Protein AF-A0A848UFQ1-F1 (afdb_monomer_lite)

pLDDT: mean 71.5, std 18.57, range [40.41, 98.12]

Radius of gyration: 36.27 Å; chains: 1; bounding box: 99×44×85 Å

Foldseek 3Di:
DDPVVVVVVVVVVVVPPPPPPPPPVVVVVPPDPDPVVVVVVVVVCVVPVPDPPDPPDDDPPDDPDDDDDDPPPPPPPPDPPPDVVVVVVVVVVVVVVVVVVVVVVVVVVVVVVVVVVVVVVVVVVVVVVPPDPPPPPPPDPPDDDDDDDDDDDDDDDDDDDDDDDDDPPDPLLVDDLVVLLVLCVVLVPPPSVVDDSVRSSVVSVVSVVVD

Secondary structure (DSSP, 8-state):
--HHHHHHHHHHHHHTS-GGGGSSHHHHTT-SPPTTHHHHHHHHHHHH-----------------------------------HHHHHHHHHHHHHHHHHHHHHHHHHHHHHHHHHHHHHHHHHHHHHHHS-----------------------------------TTTHHHHHS-HHHHHHHHHHTT-TTTTT--HHHHHHHHHHHHTT-

Structure (mmCIF, N/CA/C/O backbone):
data_AF-A0A848UFQ1-F1
#
_entry.id   AF-A0A848UFQ1-F1
#
loop_
_atom_site.group_PDB
_atom_site.id
_atom_site.type_symbol
_atom_site.label_atom_id
_atom_site.label_alt_id
_atom_site.label_comp_id
_atom_site.label_asym_id
_atom_site.label_entity_id
_atom_site.label_seq_id
_atom_site.pdbx_PDB_ins_code
_atom_site.Cartn_x
_atom_site.Cartn_y
_atom_site.Cartn_z
_atom_site.occupancy
_atom_site.B_iso_or_equiv
_atom_site.auth_seq_id
_atom_site.auth_comp_id
_atom_site.auth_asym_id
_atom_site.auth_atom_id
_atom_site.pdbx_PDB_model_num
ATOM 1 N N . MET A 1 1 ? 42.611 -3.125 -9.409 1.00 54.88 1 MET A N 1
ATOM 2 C CA . MET A 1 1 ? 42.116 -1.924 -8.701 1.00 54.88 1 MET A CA 1
ATOM 3 C C . MET A 1 1 ? 42.104 -2.211 -7.217 1.00 54.88 1 MET A C 1
ATOM 5 O O . MET A 1 1 ? 41.434 -3.156 -6.814 1.00 54.88 1 MET A O 1
ATOM 9 N N . ASP A 1 2 ? 42.834 -1.423 -6.433 1.00 80.56 2 ASP A N 1
ATOM 10 C CA . ASP A 1 2 ? 42.914 -1.612 -4.987 1.00 80.56 2 ASP A CA 1
ATOM 11 C C . ASP A 1 2 ? 41.661 -1.097 -4.268 1.00 80.56 2 ASP A C 1
ATOM 13 O O . ASP A 1 2 ? 41.017 -0.125 -4.668 1.00 80.56 2 ASP A O 1
ATOM 17 N N . ILE A 1 3 ? 41.304 -1.770 -3.172 1.00 77.50 3 ILE A N 1
ATOM 18 C CA . ILE A 1 3 ? 40.125 -1.466 -2.340 1.00 77.50 3 ILE A CA 1
ATOM 19 C C . ILE A 1 3 ? 40.161 -0.010 -1.834 1.00 77.50 3 ILE A C 1
ATOM 21 O O . ILE A 1 3 ? 39.122 0.640 -1.688 1.00 77.50 3 ILE A O 1
ATOM 25 N N . THR A 1 4 ? 41.363 0.524 -1.630 1.00 84.31 4 THR A N 1
ATOM 26 C CA . THR A 1 4 ? 41.638 1.908 -1.231 1.00 84.31 4 THR A CA 1
ATOM 27 C C . THR A 1 4 ? 41.191 2.930 -2.278 1.00 84.31 4 THR A C 1
ATOM 29 O O . THR A 1 4 ? 40.601 3.950 -1.916 1.00 84.31 4 THR A O 1
ATOM 32 N N . ASP A 1 5 ? 41.355 2.642 -3.570 1.00 85.19 5 ASP A N 1
ATOM 33 C CA . ASP A 1 5 ? 40.904 3.534 -4.645 1.00 85.19 5 ASP A CA 1
ATOM 34 C C . ASP A 1 5 ? 39.381 3.566 -4.761 1.00 85.19 5 ASP A C 1
ATOM 36 O O . ASP A 1 5 ? 38.785 4.616 -5.025 1.00 85.19 5 ASP A O 1
ATOM 40 N N . ARG A 1 6 ? 38.720 2.434 -4.494 1.00 83.31 6 ARG A N 1
ATOM 41 C CA . ARG A 1 6 ? 37.253 2.365 -4.472 1.00 83.31 6 ARG A CA 1
ATOM 42 C C . ARG A 1 6 ? 36.673 3.192 -3.324 1.00 83.31 6 ARG A C 1
ATOM 44 O O . ARG A 1 6 ? 35.690 3.907 -3.525 1.00 83.31 6 ARG A O 1
ATOM 51 N N . ALA A 1 7 ? 37.300 3.142 -2.148 1.00 86.44 7 ALA A N 1
ATOM 52 C CA . ALA A 1 7 ? 36.910 3.958 -1.000 1.00 86.44 7 ALA A CA 1
ATOM 53 C C . ALA A 1 7 ? 37.090 5.461 -1.279 1.00 86.44 7 ALA A C 1
ATOM 55 O O . ALA A 1 7 ? 36.205 6.258 -0.961 1.00 86.44 7 ALA A O 1
ATOM 56 N N . ARG A 1 8 ? 38.185 5.844 -1.949 1.00 91.44 8 ARG A N 1
ATOM 57 C CA . ARG A 1 8 ? 38.459 7.239 -2.323 1.00 91.44 8 ARG A CA 1
ATOM 58 C C . ARG A 1 8 ? 37.420 7.792 -3.301 1.00 91.44 8 ARG A C 1
ATOM 60 O O . ARG A 1 8 ? 36.872 8.864 -3.057 1.00 91.44 8 ARG A O 1
ATOM 67 N N . ARG A 1 9 ? 37.067 7.027 -4.343 1.00 89.19 9 ARG A N 1
ATOM 68 C CA . ARG A 1 9 ? 36.024 7.420 -5.312 1.00 89.19 9 ARG A CA 1
ATOM 69 C C . ARG A 1 9 ? 34.639 7.526 -4.674 1.00 89.19 9 ARG A C 1
ATOM 71 O O . ARG A 1 9 ? 33.866 8.413 -5.032 1.00 89.19 9 ARG A O 1
ATOM 78 N N . LEU A 1 10 ? 34.316 6.651 -3.719 1.00 88.06 10 LEU A N 1
ATOM 79 C CA . LEU A 1 10 ? 33.052 6.725 -2.977 1.00 88.06 10 LEU A CA 1
ATOM 80 C C . LEU A 1 10 ? 32.973 7.979 -2.099 1.00 88.06 10 LEU A C 1
ATOM 82 O O . LEU A 1 10 ? 31.937 8.644 -2.092 1.00 88.06 10 LEU A O 1
ATOM 86 N N . ALA A 1 11 ? 34.062 8.338 -1.417 1.00 87.69 11 ALA A N 1
ATOM 87 C CA . ALA A 1 11 ? 34.125 9.561 -0.620 1.00 87.69 11 ALA A CA 1
ATOM 88 C C . ALA A 1 11 ? 33.977 10.824 -1.490 1.00 87.69 11 ALA A C 1
ATOM 90 O O . ALA A 1 11 ? 33.238 11.745 -1.141 1.00 87.69 11 ALA A O 1
ATOM 91 N N . GLU A 1 12 ? 34.611 10.844 -2.663 1.00 90.56 12 GLU A N 1
ATOM 92 C CA . GLU A 1 12 ? 34.548 11.973 -3.595 1.00 90.56 12 GLU A CA 1
ATOM 93 C C . GLU A 1 12 ? 33.156 12.124 -4.236 1.00 90.56 12 GLU A C 1
ATOM 95 O O . GLU A 1 12 ? 32.631 13.234 -4.369 1.00 90.56 12 GLU A O 1
ATOM 100 N N . ARG A 1 13 ? 32.488 11.001 -4.532 1.00 86.31 13 ARG A N 1
ATOM 101 C CA . ARG A 1 13 ? 31.095 10.984 -5.002 1.00 86.31 13 ARG A CA 1
ATOM 102 C C . ARG A 1 13 ? 30.115 11.450 -3.921 1.00 86.31 13 ARG A C 1
ATOM 104 O O . ARG A 1 13 ? 29.175 12.176 -4.239 1.00 86.31 13 ARG A O 1
ATOM 111 N N . ALA A 1 14 ? 30.347 11.095 -2.657 1.00 79.94 14 ALA A N 1
ATOM 112 C CA . ALA A 1 14 ? 29.531 11.564 -1.536 1.00 79.94 14 ALA A CA 1
ATOM 113 C C . ALA A 1 14 ? 29.664 13.083 -1.310 1.00 79.94 14 ALA A C 1
ATOM 115 O O . ALA A 1 14 ? 28.677 13.743 -0.989 1.00 79.94 14 ALA A O 1
ATOM 116 N N . ALA A 1 15 ? 30.849 13.658 -1.545 1.00 81.38 15 ALA A N 1
ATOM 117 C CA . ALA A 1 15 ? 31.082 15.099 -1.423 1.00 81.38 15 ALA A CA 1
ATOM 118 C C . ALA A 1 15 ? 30.395 15.932 -2.524 1.00 81.38 15 ALA A C 1
ATOM 120 O O . ALA A 1 15 ? 30.066 17.097 -2.296 1.00 81.38 15 ALA A O 1
ATOM 121 N N . ARG A 1 16 ? 30.143 15.341 -3.702 1.00 77.69 16 ARG A N 1
ATOM 122 C CA . ARG A 1 16 ? 29.443 15.992 -4.826 1.00 77.69 16 ARG A CA 1
ATOM 123 C C . ARG A 1 16 ? 27.917 15.944 -4.733 1.00 77.69 16 ARG A C 1
ATOM 125 O O . ARG A 1 16 ? 27.253 16.561 -5.565 1.00 77.69 16 ARG A O 1
ATOM 132 N N . LEU A 1 17 ? 27.339 15.258 -3.744 1.00 74.44 17 LEU A N 1
ATOM 133 C CA . LEU A 1 17 ? 25.887 15.256 -3.574 1.00 74.44 17 LEU A CA 1
ATOM 134 C C . LEU A 1 17 ? 25.407 16.660 -3.158 1.00 74.44 17 LEU A C 1
ATOM 136 O O . LEU A 1 17 ? 25.839 17.187 -2.126 1.00 74.44 17 LEU A O 1
ATOM 140 N N . PRO A 1 18 ? 24.509 17.298 -3.932 1.00 63.09 18 PRO A N 1
ATOM 141 C CA . PRO A 1 18 ? 24.005 18.619 -3.601 1.00 63.09 18 PRO A CA 1
ATOM 142 C C . PRO A 1 18 ? 23.261 18.557 -2.264 1.00 63.09 18 PRO A C 1
ATOM 144 O O . PRO A 1 18 ? 22.297 17.809 -2.110 1.00 63.09 18 PRO A O 1
ATOM 147 N N . LYS A 1 19 ? 23.658 19.405 -1.303 1.00 61.88 19 LYS A N 1
ATOM 148 C CA . LYS A 1 19 ? 23.050 19.568 0.041 1.00 61.88 19 LYS A CA 1
ATOM 149 C C . LYS A 1 19 ? 21.570 20.021 0.033 1.00 61.88 19 LYS A C 1
ATOM 151 O O . LYS A 1 19 ? 21.067 20.555 1.019 1.00 61.88 19 LYS A O 1
ATOM 156 N N . ARG A 1 20 ? 20.852 19.869 -1.082 1.00 54.72 20 ARG A N 1
ATOM 157 C CA . ARG A 1 20 ? 19.522 20.442 -1.324 1.00 54.72 20 ARG A CA 1
ATOM 158 C C . ARG A 1 20 ? 18.346 19.547 -0.915 1.00 54.72 20 ARG A C 1
ATOM 160 O O . ARG A 1 20 ? 17.219 20.026 -0.942 1.00 54.72 20 ARG A O 1
ATOM 167 N N . ALA A 1 21 ? 18.574 18.323 -0.435 1.00 56.66 21 ALA A N 1
ATOM 168 C CA . ALA A 1 21 ? 17.490 17.436 0.016 1.00 56.66 21 ALA A CA 1
ATOM 169 C C . ALA A 1 21 ? 16.931 17.751 1.427 1.00 56.66 21 ALA A C 1
ATOM 171 O O . ALA A 1 21 ? 15.953 17.146 1.847 1.00 56.66 21 ALA A O 1
ATOM 172 N N . GLY A 1 22 ? 17.505 18.710 2.167 1.00 51.75 22 GLY A N 1
ATOM 173 C CA . GLY A 1 22 ? 17.112 18.989 3.559 1.00 51.75 22 GLY A CA 1
ATOM 174 C C . GLY A 1 22 ? 16.048 20.076 3.779 1.00 51.75 22 GLY A C 1
ATOM 175 O O . GLY A 1 22 ? 15.677 20.318 4.925 1.00 51.75 22 GLY A O 1
ATOM 176 N N . ARG A 1 23 ? 15.573 20.783 2.738 1.00 51.69 23 ARG A N 1
ATOM 177 C CA . ARG A 1 23 ? 14.728 21.989 2.927 1.00 51.69 23 ARG A CA 1
ATOM 178 C C . ARG A 1 23 ? 13.225 21.816 2.703 1.00 51.69 23 ARG A C 1
ATOM 180 O O . ARG A 1 23 ? 12.481 22.679 3.151 1.00 51.69 23 ARG A O 1
ATOM 187 N N . LYS A 1 24 ? 12.758 20.731 2.074 1.00 53.81 24 LYS A N 1
ATOM 188 C CA . LYS A 1 24 ? 11.326 20.572 1.735 1.00 53.81 24 LYS A CA 1
ATOM 189 C C . LYS A 1 24 ? 10.470 19.859 2.791 1.00 53.81 24 LYS A C 1
ATOM 191 O O . LYS A 1 24 ? 9.253 19.944 2.717 1.00 53.81 24 LYS A O 1
ATOM 196 N N . ILE A 1 25 ? 11.061 19.248 3.822 1.00 53.69 25 ILE A N 1
ATOM 197 C CA . ILE A 1 25 ? 10.275 18.534 4.852 1.00 53.69 25 ILE A CA 1
ATOM 198 C C . ILE A 1 25 ? 9.628 19.499 5.871 1.00 53.69 25 ILE A C 1
ATOM 200 O O . ILE A 1 25 ? 8.663 19.137 6.531 1.00 53.69 25 ILE A O 1
ATOM 204 N N . LYS A 1 26 ? 10.076 20.762 5.968 1.00 52.34 26 LYS A N 1
ATOM 205 C CA . LYS A 1 26 ? 9.491 21.732 6.919 1.00 52.34 26 LYS A CA 1
ATOM 206 C C . LYS A 1 26 ? 8.165 22.361 6.472 1.00 52.34 26 LYS A C 1
ATOM 208 O O . LYS A 1 26 ? 7.488 22.930 7.317 1.00 52.34 26 LYS A O 1
ATOM 213 N N . GLN A 1 27 ? 7.798 22.282 5.190 1.00 52.44 27 GLN A N 1
ATOM 214 C CA . GLN A 1 27 ? 6.557 22.903 4.697 1.00 52.44 27 GLN A CA 1
ATOM 215 C C . GLN A 1 27 ? 5.339 21.972 4.749 1.00 52.44 27 GLN A C 1
ATOM 217 O O . GLN A 1 27 ? 4.221 22.464 4.815 1.00 52.44 27 GLN A O 1
ATOM 222 N N . ILE A 1 28 ? 5.528 20.649 4.806 1.00 51.66 28 ILE A N 1
ATOM 223 C CA . ILE A 1 28 ? 4.401 19.700 4.902 1.00 51.66 28 ILE A CA 1
ATOM 224 C C . ILE A 1 28 ? 3.830 19.652 6.335 1.00 51.66 28 ILE A C 1
ATOM 226 O O . ILE A 1 28 ? 2.677 19.296 6.543 1.00 51.66 28 ILE A O 1
ATOM 230 N N . THR A 1 29 ? 4.600 20.062 7.347 1.00 49.75 29 THR A N 1
ATOM 231 C CA . THR A 1 29 ? 4.169 20.017 8.756 1.00 49.75 29 THR A CA 1
ATOM 232 C C . THR A 1 29 ? 3.349 21.223 9.225 1.00 49.75 29 THR A C 1
ATOM 234 O O . THR A 1 29 ? 2.904 21.220 10.369 1.00 49.75 29 THR A O 1
ATOM 237 N N . THR A 1 30 ? 3.148 22.251 8.396 1.00 56.09 30 THR A N 1
ATOM 238 C CA . THR A 1 30 ? 2.406 23.469 8.785 1.00 56.09 30 THR A CA 1
ATOM 239 C C . THR A 1 30 ? 0.906 23.434 8.493 1.00 56.09 30 THR A C 1
ATOM 241 O O . THR A 1 30 ? 0.195 24.255 9.059 1.00 56.09 30 THR A O 1
ATOM 244 N N . ASP A 1 31 ? 0.414 22.461 7.719 1.00 51.84 31 ASP A N 1
ATOM 245 C CA . ASP A 1 31 ? -1.018 22.334 7.389 1.00 51.84 31 ASP A CA 1
ATOM 246 C C . ASP A 1 31 ? -1.749 21.231 8.178 1.00 51.84 31 ASP A C 1
ATOM 248 O O . ASP A 1 31 ? -2.877 20.866 7.846 1.00 51.84 31 ASP A O 1
ATOM 252 N N . LEU A 1 32 ? -1.154 20.690 9.251 1.00 55.50 32 LEU A N 1
ATOM 253 C CA . LEU A 1 32 ? -1.918 19.830 10.158 1.00 55.50 32 LEU A CA 1
ATOM 254 C C . LEU A 1 32 ? -2.826 20.697 11.050 1.00 55.50 32 LEU A C 1
ATOM 256 O O . LEU A 1 32 ? -2.308 21.481 11.852 1.00 55.50 32 LEU A O 1
ATOM 260 N N . PRO A 1 33 ? -4.165 20.549 10.969 1.00 57.34 33 PRO A N 1
ATOM 261 C CA . PRO A 1 33 ? -5.084 21.290 11.822 1.00 57.34 33 PRO A CA 1
ATOM 262 C C . PRO A 1 33 ? -4.822 20.952 13.291 1.00 57.34 33 PRO A C 1
ATOM 264 O O . PRO A 1 33 ? -4.538 19.805 13.652 1.00 57.34 33 PRO A O 1
ATOM 267 N N . ALA A 1 34 ? -4.903 21.966 14.153 1.00 59.91 34 ALA A N 1
ATOM 268 C CA . ALA A 1 34 ? -4.630 21.826 15.575 1.00 59.91 34 ALA A CA 1
ATOM 269 C C . ALA A 1 34 ? -5.470 20.685 16.199 1.00 59.91 34 ALA A C 1
ATOM 271 O O . ALA A 1 34 ? -6.655 20.537 15.890 1.00 59.91 34 ALA A O 1
ATOM 272 N N . PRO A 1 35 ? -4.917 19.907 17.151 1.00 58.94 35 PRO A N 1
ATOM 273 C CA . PRO A 1 35 ? -5.539 18.689 17.694 1.00 58.94 35 PRO A CA 1
ATOM 274 C C . PRO A 1 35 ? -6.857 18.907 18.461 1.00 58.94 35 PRO A C 1
ATOM 276 O O . PRO A 1 35 ? -7.446 17.946 18.962 1.00 58.94 35 PRO A O 1
ATOM 279 N N . ARG A 1 36 ? -7.333 20.154 18.579 1.00 54.75 36 ARG A N 1
ATOM 280 C CA . ARG A 1 36 ? -8.635 20.478 19.173 1.00 54.75 36 ARG A CA 1
ATOM 281 C C . ARG A 1 36 ? -9.799 20.324 18.185 1.00 54.75 36 ARG A C 1
ATOM 283 O O . ARG A 1 36 ? -10.846 19.862 18.618 1.00 54.75 36 ARG A O 1
ATOM 290 N N . GLU A 1 37 ? -9.606 20.555 16.884 1.00 52.44 37 GLU A N 1
ATOM 291 C CA . GLU A 1 37 ? -10.683 20.405 15.880 1.00 52.44 37 GLU A CA 1
ATOM 292 C C . GLU A 1 37 ? -10.908 18.951 15.435 1.00 52.44 37 GLU A C 1
ATOM 294 O O . GLU A 1 37 ? -12.019 18.557 15.076 1.00 52.44 37 GLU A O 1
ATOM 299 N N . ALA A 1 38 ? -9.879 18.101 15.516 1.00 54.31 38 ALA A N 1
ATOM 300 C CA . ALA A 1 38 ? -9.999 16.690 15.140 1.00 54.31 38 ALA A CA 1
ATOM 301 C C . ALA A 1 38 ? -10.970 15.903 16.046 1.00 54.31 38 ALA A C 1
ATOM 303 O O . ALA A 1 38 ? -11.552 14.910 15.610 1.00 54.31 38 ALA A O 1
ATOM 304 N N . LYS A 1 39 ? -11.185 16.345 17.295 1.00 57.47 39 LYS A N 1
ATOM 305 C CA . LYS A 1 39 ? -12.099 15.676 18.235 1.00 57.47 39 LYS A CA 1
ATOM 306 C C . LYS A 1 39 ? -13.576 15.956 17.940 1.00 57.47 39 LYS A C 1
ATOM 308 O O . LYS A 1 39 ? -14.385 15.054 18.132 1.00 57.47 39 LYS A O 1
ATOM 313 N N . GLU A 1 40 ? -13.920 17.135 17.423 1.00 55.78 40 GLU A N 1
ATOM 314 C CA . GLU A 1 40 ? -15.311 17.472 17.070 1.00 55.78 40 GLU A CA 1
ATOM 315 C C . GLU A 1 40 ? -15.778 16.799 15.774 1.00 55.78 40 GLU A C 1
ATOM 317 O O . GLU A 1 40 ? -16.930 16.381 15.664 1.00 55.78 40 GLU A O 1
ATOM 322 N N . ARG A 1 41 ? -14.880 16.593 14.802 1.00 55.50 41 ARG A N 1
ATOM 323 C CA . ARG A 1 41 ? -15.244 15.889 13.559 1.00 55.50 41 ARG A CA 1
ATOM 324 C C . ARG A 1 41 ? -15.530 14.400 13.769 1.00 55.50 41 ARG A C 1
ATOM 326 O O . ARG A 1 41 ? -16.360 13.832 13.062 1.00 55.50 41 ARG A O 1
ATOM 333 N N . VAL A 1 42 ? -14.881 13.763 14.745 1.00 58.22 42 VAL A N 1
ATOM 334 C CA . VAL A 1 42 ? -15.108 12.339 15.047 1.00 58.22 42 VAL A CA 1
ATOM 335 C C . VAL A 1 42 ? -16.429 12.127 15.795 1.00 58.22 42 VAL A C 1
ATOM 337 O O . VAL A 1 42 ? -17.119 11.144 15.529 1.00 58.22 42 VAL A O 1
ATOM 340 N N . THR A 1 43 ? -16.844 13.052 16.666 1.00 57.75 43 THR A N 1
ATOM 341 C CA . THR A 1 43 ? -18.138 12.948 17.361 1.00 57.75 43 THR A CA 1
ATOM 342 C C . THR A 1 43 ? -19.325 13.239 16.439 1.00 57.75 43 THR A C 1
ATOM 344 O O . THR A 1 43 ? -20.336 12.548 16.541 1.00 57.75 43 THR A O 1
ATOM 347 N N . ALA A 1 44 ? -19.194 14.156 15.473 1.00 56.09 44 ALA A N 1
ATOM 348 C CA . ALA A 1 44 ? -20.252 14.437 14.493 1.00 56.09 44 ALA A CA 1
ATOM 349 C C . ALA A 1 44 ? -20.547 13.256 13.542 1.00 56.09 44 ALA A C 1
ATOM 351 O O . ALA A 1 44 ? -21.684 13.073 13.101 1.00 56.09 44 ALA A O 1
ATOM 352 N N . ARG A 1 45 ? -19.549 12.406 13.250 1.00 53.19 45 ARG A N 1
ATOM 353 C CA . ARG A 1 45 ? -19.733 11.214 12.398 1.00 53.19 45 ARG A CA 1
ATOM 354 C C . ARG A 1 45 ? -20.381 10.038 13.137 1.00 53.19 45 ARG A C 1
ATOM 356 O O . ARG A 1 45 ? -20.987 9.182 12.503 1.00 53.19 45 ARG A O 1
ATOM 363 N N . LEU A 1 46 ? -20.300 10.016 14.470 1.00 56.19 46 LEU A N 1
ATOM 364 C CA . LEU A 1 46 ? -20.956 9.004 15.308 1.00 56.19 46 LEU A CA 1
ATOM 365 C C . LEU A 1 46 ? -22.458 9.262 15.504 1.00 56.19 46 LEU A C 1
ATOM 367 O O . LEU A 1 46 ? -23.184 8.326 15.826 1.00 56.19 46 LEU A O 1
ATOM 371 N N . THR A 1 47 ? -22.941 10.490 15.292 1.00 57.59 47 THR A N 1
ATOM 372 C CA . THR A 1 47 ? -24.364 10.836 15.473 1.00 57.59 47 THR A CA 1
ATOM 373 C C . THR A 1 47 ? -25.167 10.894 14.172 1.00 57.59 47 THR A C 1
ATOM 375 O O . THR A 1 47 ? -26.390 10.842 14.231 1.00 57.59 47 THR A O 1
ATOM 378 N N . SER A 1 48 ? -24.515 10.956 13.004 1.00 55.53 48 SER A N 1
ATOM 379 C CA . SER A 1 48 ? -25.179 11.116 11.695 1.00 55.53 48 SER A CA 1
ATOM 380 C C . SER A 1 48 ? -25.146 9.874 10.787 1.00 55.53 48 SER A C 1
ATOM 382 O O . SER A 1 48 ? -25.796 9.862 9.749 1.00 55.53 48 SER A O 1
ATOM 384 N N . GLY A 1 49 ? -24.441 8.803 11.170 1.00 48.47 49 GLY A N 1
ATOM 385 C CA . GLY A 1 49 ? -24.231 7.608 10.335 1.00 48.47 49 GLY A CA 1
ATOM 386 C C . GLY A 1 49 ? -25.199 6.438 10.552 1.00 48.47 49 GLY A C 1
ATOM 387 O O . GLY A 1 49 ? -24.797 5.297 10.348 1.00 48.47 49 GLY A O 1
ATOM 388 N N . ARG A 1 50 ? -26.437 6.676 11.007 1.00 50.34 50 ARG A N 1
ATOM 389 C CA . ARG A 1 50 ? -27.448 5.620 11.215 1.00 50.34 50 ARG A CA 1
ATOM 390 C C . ARG A 1 50 ? -28.713 5.941 10.425 1.00 50.34 50 ARG A C 1
ATOM 392 O O . ARG A 1 50 ? -29.698 6.400 10.992 1.00 50.34 50 ARG A O 1
ATOM 399 N N . GLY A 1 51 ? -28.656 5.764 9.112 1.00 53.59 51 GLY A N 1
ATOM 400 C CA . GLY A 1 51 ? -29.803 6.035 8.250 1.00 53.59 51 GLY A CA 1
ATOM 401 C C . GLY A 1 51 ? -29.496 5.830 6.777 1.00 53.59 51 GLY A C 1
ATOM 402 O O . GLY A 1 51 ? -29.428 6.809 6.049 1.00 53.59 51 GLY A O 1
ATOM 403 N N . ALA A 1 52 ? -29.258 4.582 6.375 1.00 51.62 52 ALA A N 1
ATOM 404 C CA . ALA A 1 52 ? -29.491 4.070 5.020 1.00 51.62 52 ALA A CA 1
ATOM 405 C C . ALA A 1 52 ? -29.147 2.570 5.006 1.00 51.62 52 ALA A C 1
ATOM 407 O O . ALA A 1 52 ? -28.277 2.132 4.259 1.00 51.62 52 ALA A O 1
ATOM 408 N N . ASP A 1 53 ? -29.776 1.791 5.890 1.00 50.06 53 ASP A N 1
ATOM 409 C CA . ASP A 1 53 ? -29.867 0.354 5.650 1.00 50.06 53 ASP A CA 1
ATOM 410 C C . ASP A 1 53 ? -30.952 0.189 4.590 1.00 50.06 53 ASP A C 1
ATOM 412 O O . ASP A 1 53 ? -32.107 0.560 4.810 1.00 50.06 53 ASP A O 1
ATOM 416 N N . GLY A 1 54 ? -30.505 -0.235 3.408 1.00 50.59 54 GLY A N 1
ATOM 417 C CA . GLY A 1 54 ? -31.336 -0.524 2.256 1.00 50.59 54 GLY A CA 1
ATOM 418 C C . GLY A 1 54 ? -32.446 -1.486 2.639 1.00 50.59 54 GLY A C 1
ATOM 419 O O . GLY A 1 54 ? -32.208 -2.592 3.121 1.00 50.59 54 GLY A O 1
ATOM 420 N N . ASP A 1 55 ? -33.656 -0.995 2.426 1.00 50.03 55 ASP A N 1
ATOM 421 C CA . ASP A 1 55 ? -34.903 -1.731 2.372 1.00 50.03 55 ASP A CA 1
ATOM 422 C C . ASP A 1 55 ? -34.894 -2.571 1.084 1.00 50.03 55 ASP A C 1
ATOM 424 O O . ASP A 1 55 ? -35.497 -2.203 0.083 1.00 50.03 55 ASP A O 1
ATOM 428 N N . ASP A 1 56 ? -34.133 -3.666 1.073 1.00 51.28 56 ASP A N 1
ATOM 429 C CA . ASP A 1 56 ? -34.315 -4.730 0.086 1.00 51.28 56 ASP A CA 1
ATOM 430 C C . ASP A 1 56 ? -35.226 -5.771 0.726 1.00 51.28 56 ASP A C 1
ATOM 432 O O . ASP A 1 56 ? -34.815 -6.651 1.488 1.00 51.28 56 ASP A O 1
ATOM 436 N N . GLY A 1 57 ? -36.519 -5.571 0.479 1.00 55.62 57 GLY A N 1
ATOM 437 C CA . GLY A 1 57 ? -37.574 -6.471 0.890 1.00 55.62 57 GLY A CA 1
ATOM 438 C C . GLY A 1 57 ? -37.405 -7.842 0.250 1.00 55.62 57 GLY A C 1
ATOM 439 O O . GLY A 1 57 ? -37.697 -8.022 -0.928 1.00 55.62 57 GLY A O 1
ATOM 440 N N . ASP A 1 58 ? -37.041 -8.824 1.066 1.00 46.31 58 ASP A N 1
ATOM 441 C CA . ASP A 1 58 ? -37.353 -10.218 0.794 1.00 46.31 58 ASP A CA 1
ATOM 442 C C . ASP A 1 58 ? -38.580 -10.612 1.614 1.00 46.31 58 ASP A C 1
ATOM 444 O O . ASP A 1 58 ? -38.567 -10.728 2.844 1.00 46.31 58 ASP A O 1
ATOM 448 N N . ALA A 1 59 ? -39.676 -10.780 0.882 1.00 54.03 59 ALA A N 1
ATOM 449 C CA . ALA A 1 59 ? -40.912 -11.364 1.346 1.00 54.03 59 ALA A CA 1
ATOM 450 C C . ALA A 1 59 ? -40.637 -12.755 1.931 1.00 54.03 59 ALA A C 1
ATOM 452 O O . ALA A 1 59 ? -40.471 -13.726 1.196 1.00 54.03 59 ALA A O 1
ATOM 453 N N . ASN A 1 60 ? -40.644 -12.871 3.260 1.00 53.88 60 ASN A N 1
ATOM 454 C CA . ASN A 1 60 ? -40.880 -14.157 3.902 1.00 53.88 60 ASN A CA 1
ATOM 455 C C . ASN A 1 60 ? -42.323 -14.206 4.395 1.00 53.88 60 ASN A C 1
ATOM 457 O O . ASN A 1 60 ? -42.645 -13.949 5.557 1.00 53.88 60 ASN A O 1
ATOM 461 N N . ASP A 1 61 ? -43.185 -14.505 3.431 1.00 52.66 61 ASP A N 1
ATOM 462 C CA . ASP A 1 61 ? -44.563 -14.923 3.610 1.00 52.66 61 ASP A CA 1
ATOM 463 C C . ASP A 1 61 ? -44.547 -16.320 4.253 1.00 52.66 61 ASP A C 1
ATOM 465 O O . ASP A 1 61 ? -44.514 -17.362 3.600 1.00 52.66 61 ASP A O 1
ATOM 469 N N . SER A 1 62 ? -44.431 -16.356 5.576 1.00 58.75 62 SER A N 1
ATOM 470 C CA . SER A 1 62 ? -44.636 -17.564 6.370 1.00 58.75 62 SER A CA 1
ATOM 471 C C . SER A 1 62 ? -45.221 -17.162 7.707 1.00 58.75 62 SER A C 1
ATOM 473 O O . SER A 1 62 ? -44.545 -16.945 8.709 1.00 58.75 62 SER A O 1
ATOM 475 N N . ASN A 1 63 ? -46.538 -17.037 7.652 1.00 54.03 63 ASN A N 1
ATOM 476 C CA . ASN A 1 63 ? -47.443 -16.822 8.754 1.00 54.03 63 ASN A CA 1
ATOM 477 C C . ASN A 1 63 ? -47.884 -18.195 9.303 1.00 54.03 63 ASN A C 1
ATOM 479 O O . ASN A 1 63 ? -48.792 -18.802 8.729 1.00 54.03 63 ASN A O 1
ATOM 483 N N . PRO A 1 64 ? -47.305 -18.733 10.395 1.00 58.19 64 PRO A N 1
ATOM 484 C CA . PRO A 1 64 ? -47.981 -19.768 11.151 1.00 58.19 64 PRO A CA 1
ATOM 485 C C . PRO A 1 64 ? -48.990 -19.096 12.083 1.00 58.19 64 PRO A C 1
ATOM 487 O O . PRO A 1 64 ? -48.668 -18.632 13.173 1.00 58.19 64 PRO A O 1
ATOM 490 N N . SER A 1 65 ? -50.225 -19.040 11.586 1.00 50.06 65 SER A N 1
ATOM 491 C CA . SER A 1 65 ? -51.452 -19.334 12.325 1.00 50.06 65 SER A CA 1
ATOM 492 C C . SER A 1 65 ? -51.384 -19.131 13.842 1.00 50.06 65 SER A C 1
ATOM 494 O O . SER A 1 65 ? -51.017 -20.020 14.607 1.00 50.06 65 SER A O 1
ATOM 496 N N . SER A 1 66 ? -51.885 -17.971 14.248 1.00 55.22 66 SER A N 1
ATOM 497 C CA . SER A 1 66 ? -52.726 -17.762 15.424 1.00 55.22 66 SER A CA 1
ATOM 498 C C . SER A 1 66 ? -53.417 -19.028 15.950 1.00 55.22 66 SER A C 1
ATOM 500 O O . SER A 1 66 ? -54.434 -19.452 15.404 1.00 55.22 66 SER A O 1
ATOM 502 N N . ALA A 1 67 ? -52.920 -19.572 17.052 1.00 53.16 67 ALA A N 1
ATOM 503 C CA . ALA A 1 67 ? -53.720 -20.331 18.001 1.00 53.16 67 ALA A CA 1
ATOM 504 C C . ALA A 1 67 ? -52.966 -20.388 19.327 1.00 53.16 67 ALA A C 1
ATOM 506 O O . ALA A 1 67 ? -51.842 -20.871 19.349 1.00 53.16 67 ALA A O 1
ATOM 507 N N . ASP A 1 68 ? -53.635 -19.924 20.385 1.00 48.66 68 ASP A N 1
ATOM 508 C CA . ASP A 1 68 ? -53.326 -20.230 21.783 1.00 48.66 68 ASP A CA 1
ATOM 509 C C . ASP A 1 68 ? -51.952 -19.764 22.312 1.00 48.66 68 ASP A C 1
ATOM 511 O O . ASP A 1 68 ? -50.920 -19.804 21.672 1.00 48.66 68 ASP A O 1
ATOM 515 N N . GLU A 1 69 ? -51.801 -19.230 23.511 1.00 50.19 69 GLU A N 1
ATOM 516 C CA . GLU A 1 69 ? -52.627 -19.328 24.690 1.00 50.19 69 GLU A CA 1
ATOM 517 C C . GLU A 1 69 ? -52.209 -18.167 25.594 1.00 50.19 69 GLU A C 1
ATOM 519 O O . GLU A 1 69 ? -51.032 -17.848 25.742 1.00 50.19 69 GLU A O 1
ATOM 524 N N . ARG A 1 70 ? -53.209 -17.521 26.189 1.00 52.03 70 ARG A N 1
ATOM 525 C CA . ARG A 1 70 ? -53.163 -16.987 27.554 1.00 52.03 70 ARG A CA 1
ATOM 526 C C . ARG A 1 70 ? -51.861 -16.282 27.929 1.00 52.03 70 ARG A C 1
ATOM 528 O O . ARG A 1 70 ? -50.921 -16.848 28.470 1.00 52.03 70 ARG A O 1
ATOM 535 N N . ARG A 1 71 ? -51.937 -14.966 27.750 1.00 52.84 71 ARG A N 1
ATOM 536 C CA . ARG A 1 71 ? -51.233 -13.936 28.512 1.00 52.84 71 ARG A CA 1
ATOM 537 C C . ARG A 1 71 ? -51.183 -14.284 30.007 1.00 52.84 71 ARG A C 1
ATOM 539 O O . ARG A 1 71 ? -51.950 -13.735 30.798 1.00 52.84 71 ARG A O 1
ATOM 546 N N . ASP A 1 72 ? -50.224 -15.110 30.398 1.00 54.06 72 ASP A N 1
ATOM 547 C CA . ASP A 1 72 ? -49.596 -15.031 31.702 1.00 54.06 72 ASP A CA 1
ATOM 548 C C . ASP A 1 72 ? -48.893 -13.679 31.729 1.00 54.06 72 ASP A C 1
ATOM 550 O O . ASP A 1 72 ? -47.736 -13.510 31.341 1.00 54.06 72 ASP A O 1
ATOM 554 N N . ARG A 1 73 ? -49.642 -12.667 32.169 1.00 56.94 73 ARG A N 1
ATOM 555 C CA . ARG A 1 73 ? -49.089 -11.424 32.693 1.00 56.94 73 ARG A CA 1
ATOM 556 C C . ARG A 1 73 ? -48.330 -11.783 33.970 1.00 56.94 73 ARG A C 1
ATOM 558 O O . ARG A 1 73 ? -48.762 -11.438 35.067 1.00 56.94 73 ARG A O 1
ATOM 565 N N . ARG A 1 74 ? -47.214 -12.509 33.840 1.00 58.31 74 ARG A N 1
ATOM 566 C CA . ARG A 1 74 ? -46.197 -12.575 34.882 1.00 58.31 74 ARG A CA 1
ATOM 567 C C . ARG A 1 74 ? -45.852 -11.127 35.170 1.00 58.31 74 ARG A C 1
ATOM 569 O O . ARG A 1 74 ? -45.372 -10.413 34.290 1.00 58.31 74 ARG A O 1
ATOM 576 N N . ALA A 1 75 ? -46.211 -10.690 36.374 1.00 63.19 75 ALA A N 1
ATOM 577 C CA . ALA A 1 75 ? -45.830 -9.391 36.890 1.00 63.19 75 ALA A CA 1
ATOM 578 C C . ALA A 1 75 ? -44.342 -9.172 36.579 1.00 63.19 75 ALA A C 1
ATOM 580 O O . ALA A 1 75 ? -43.580 -10.143 36.676 1.00 63.19 75 ALA A O 1
ATOM 581 N N . PRO A 1 76 ? -43.927 -7.958 36.172 1.00 64.62 76 PRO A N 1
ATOM 582 C CA . PRO A 1 76 ? -42.520 -7.673 35.955 1.00 64.62 76 PRO A CA 1
ATOM 583 C C . PRO A 1 76 ? -41.792 -8.081 37.229 1.00 64.62 76 PRO A C 1
ATOM 585 O O . PRO A 1 76 ? -42.005 -7.495 38.291 1.00 64.62 76 PRO A O 1
ATOM 588 N N . VAL A 1 77 ? -41.010 -9.157 37.140 1.00 66.25 77 VAL A N 1
ATOM 589 C CA . VAL A 1 77 ? -40.113 -9.557 38.211 1.00 66.25 77 VAL A CA 1
ATOM 590 C C . VAL A 1 77 ? -39.210 -8.356 38.410 1.00 66.25 77 VAL A C 1
ATOM 592 O O . VAL A 1 77 ? -38.442 -7.997 37.522 1.00 66.25 77 VAL A O 1
ATOM 595 N N . SER A 1 78 ? -39.427 -7.653 39.519 1.00 66.19 78 SER A N 1
ATOM 596 C CA . SER A 1 78 ? -38.625 -6.514 39.930 1.00 66.19 78 SER A CA 1
ATOM 597 C C . SER A 1 78 ? -37.200 -7.026 40.034 1.00 66.19 78 SER A C 1
ATOM 599 O O . SER A 1 78 ? -36.863 -7.719 40.996 1.00 66.19 78 SER A O 1
ATOM 601 N N . SER A 1 79 ? -36.406 -6.795 38.985 1.00 69.81 79 SER A N 1
ATOM 602 C CA . SER A 1 79 ? -35.005 -7.180 38.971 1.00 69.81 79 SER A CA 1
ATOM 603 C C . SER A 1 79 ? -34.387 -6.583 40.230 1.00 69.81 79 SER A C 1
ATOM 605 O O . SER A 1 79 ? -34.525 -5.372 40.440 1.00 69.81 79 SER A O 1
ATOM 607 N N . PRO A 1 80 ? -33.783 -7.405 41.106 1.00 74.88 80 PRO A N 1
ATOM 608 C CA . PRO A 1 80 ? -33.197 -6.897 42.331 1.00 74.88 80 PRO A CA 1
ATOM 609 C C . PRO A 1 80 ? -32.223 -5.771 41.965 1.00 74.88 80 PRO A C 1
ATOM 611 O O . PRO A 1 80 ? -31.523 -5.889 40.953 1.00 74.88 80 PRO A O 1
ATOM 614 N N . PRO A 1 81 ? -32.201 -4.661 42.723 1.00 72.75 81 PRO A N 1
ATOM 615 C CA . PRO A 1 81 ? -31.294 -3.561 42.446 1.00 72.75 81 PRO A CA 1
ATOM 616 C C . PRO A 1 81 ? -29.872 -4.116 42.478 1.00 72.75 81 PRO A C 1
ATOM 618 O O . PRO A 1 81 ? -29.367 -4.498 43.531 1.00 72.75 81 PRO A O 1
ATOM 621 N N . HIS A 1 82 ? -29.254 -4.231 41.303 1.00 73.56 82 HIS A N 1
ATOM 622 C CA . HIS A 1 82 ? -27.873 -4.668 41.211 1.00 73.56 82 HIS A CA 1
ATOM 623 C C . HIS A 1 82 ? -27.016 -3.663 41.972 1.00 73.56 82 HIS A C 1
ATOM 625 O O . HIS A 1 82 ? -27.038 -2.468 41.670 1.00 73.56 82 HIS A O 1
ATOM 631 N N . ASP A 1 83 ? -26.273 -4.167 42.955 1.00 89.50 83 ASP A N 1
ATOM 632 C CA . ASP A 1 83 ? -25.281 -3.395 43.685 1.00 89.50 83 ASP A CA 1
ATOM 633 C C . ASP A 1 83 ? -24.347 -2.711 42.662 1.00 89.50 83 ASP A C 1
ATOM 635 O O . ASP A 1 83 ? -23.768 -3.398 41.804 1.00 89.50 83 ASP A O 1
ATOM 639 N N . PRO A 1 84 ? -24.208 -1.371 42.687 1.00 89.50 84 PRO A N 1
ATOM 640 C CA . PRO A 1 84 ? -23.362 -0.650 41.740 1.00 89.50 84 PRO A CA 1
ATOM 641 C C . PRO A 1 84 ? -21.917 -1.169 41.729 1.00 89.50 84 PRO A C 1
ATOM 643 O O . PRO A 1 84 ? -21.266 -1.122 40.683 1.00 89.50 84 PRO A O 1
ATOM 646 N N . VAL A 1 85 ? -21.431 -1.728 42.844 1.00 89.06 85 VAL A N 1
ATOM 647 C CA . VAL A 1 85 ? -20.102 -2.344 42.942 1.00 89.06 85 VAL A CA 1
ATOM 648 C C . VAL A 1 85 ? -20.020 -3.615 42.094 1.00 89.06 85 VAL A C 1
ATOM 650 O O . VAL A 1 85 ? -19.046 -3.801 41.363 1.00 89.06 85 VAL A O 1
ATOM 653 N N . GLN A 1 86 ? -21.057 -4.458 42.109 1.00 85.88 86 GLN A N 1
ATOM 654 C CA . GLN A 1 86 ? -21.110 -5.662 41.272 1.00 85.88 86 GLN A CA 1
ATOM 655 C C . GLN A 1 86 ? -21.173 -5.311 39.782 1.00 85.88 86 GLN A C 1
ATOM 657 O O . GLN A 1 86 ? -20.496 -5.944 38.971 1.00 85.88 86 GLN A O 1
ATOM 662 N N . ARG A 1 87 ? -21.917 -4.258 39.417 1.00 88.06 87 ARG A N 1
ATOM 663 C CA . ARG A 1 87 ? -21.988 -3.778 38.027 1.00 88.06 87 ARG A CA 1
ATOM 664 C C . ARG A 1 87 ? -20.657 -3.193 37.548 1.00 88.06 87 ARG A C 1
ATOM 666 O O . ARG A 1 87 ? -20.252 -3.430 36.413 1.00 88.06 87 ARG A O 1
ATOM 673 N N . ALA A 1 88 ? -19.957 -2.445 38.399 1.00 88.50 88 ALA A N 1
ATOM 674 C CA . ALA A 1 88 ? -18.626 -1.939 38.073 1.00 88.50 88 ALA A CA 1
ATOM 675 C C . ALA A 1 88 ? -17.620 -3.089 37.892 1.00 88.50 88 ALA A C 1
ATOM 677 O O . ALA A 1 88 ? -16.840 -3.081 36.938 1.00 88.50 88 ALA A O 1
ATOM 678 N N . ALA A 1 89 ? -17.683 -4.109 38.755 1.00 89.81 89 ALA A N 1
ATOM 679 C CA . ALA A 1 89 ? -16.838 -5.294 38.653 1.00 89.81 89 ALA A CA 1
ATOM 680 C C . ALA A 1 89 ? -17.096 -6.092 37.362 1.00 89.81 89 ALA A C 1
ATOM 682 O O . ALA A 1 89 ? -16.135 -6.506 36.712 1.00 89.81 89 ALA A O 1
ATOM 683 N N . SER A 1 90 ? -18.358 -6.257 36.942 1.00 87.62 90 SER A N 1
ATOM 684 C CA . SER A 1 90 ? -18.686 -6.959 35.693 1.00 87.62 90 SER A CA 1
ATOM 685 C C . SER A 1 90 ? -18.185 -6.202 34.457 1.00 87.62 90 SER A C 1
ATOM 687 O O . SER A 1 90 ? -17.565 -6.800 33.583 1.00 87.62 90 SER A O 1
ATOM 689 N N . ILE A 1 91 ? -18.343 -4.872 34.416 1.00 90.81 91 ILE A N 1
ATOM 690 C CA . ILE A 1 91 ? -17.808 -4.033 33.327 1.00 90.81 91 ILE A CA 1
ATOM 691 C C . ILE A 1 91 ? -16.270 -4.114 33.278 1.00 90.81 91 ILE A C 1
ATOM 693 O O . ILE A 1 91 ? -15.673 -4.210 32.201 1.00 90.81 91 ILE A O 1
ATOM 697 N N . ALA A 1 92 ? -15.603 -4.106 34.435 1.00 89.38 92 ALA A N 1
ATOM 698 C CA . ALA A 1 92 ? -14.150 -4.241 34.506 1.00 89.38 92 ALA A CA 1
ATOM 699 C C . ALA A 1 92 ? -13.666 -5.628 34.035 1.00 89.38 92 ALA A C 1
ATOM 701 O O . ALA A 1 92 ? -12.641 -5.729 33.359 1.00 89.38 92 ALA A O 1
ATOM 702 N N . ALA A 1 93 ? -14.406 -6.696 34.346 1.00 88.56 93 ALA A N 1
ATOM 703 C CA . ALA A 1 93 ? -14.109 -8.038 33.853 1.00 88.56 93 ALA A CA 1
ATOM 704 C C . ALA A 1 93 ? -14.265 -8.127 32.324 1.00 88.56 93 ALA A C 1
ATOM 706 O O . ALA A 1 93 ? -13.346 -8.586 31.643 1.00 88.56 93 ALA A O 1
ATOM 707 N N . ASP A 1 94 ? -15.360 -7.597 31.775 1.00 91.31 94 ASP A N 1
ATOM 708 C CA . ASP A 1 94 ? -15.625 -7.602 30.331 1.00 91.31 94 ASP A CA 1
ATOM 709 C C . ASP A 1 94 ? -14.573 -6.817 29.541 1.00 91.31 94 ASP A C 1
ATOM 711 O O . ASP A 1 94 ? -14.108 -7.260 28.487 1.00 91.31 94 ASP A O 1
ATOM 715 N N . THR A 1 95 ? -14.158 -5.654 30.049 1.00 91.19 95 THR A N 1
ATOM 716 C CA . THR A 1 95 ? -13.113 -4.845 29.400 1.00 91.19 95 THR A CA 1
ATOM 717 C C . THR A 1 95 ? -11.756 -5.545 29.406 1.00 91.19 95 THR A C 1
ATOM 719 O O . THR A 1 95 ? -11.052 -5.493 28.396 1.00 91.19 95 THR A O 1
ATOM 722 N N . ARG A 1 96 ? -11.404 -6.263 30.482 1.00 91.06 96 ARG A N 1
ATOM 723 C CA . ARG A 1 96 ? -10.171 -7.062 30.545 1.00 91.06 96 ARG A CA 1
ATOM 724 C C . ARG A 1 96 ? -10.184 -8.208 29.532 1.00 91.06 96 ARG A C 1
ATOM 726 O O . ARG A 1 96 ? -9.189 -8.397 28.836 1.00 91.06 96 ARG A O 1
ATOM 733 N N . THR A 1 97 ? -11.299 -8.927 29.414 1.00 93.62 97 THR A N 1
ATOM 734 C CA . THR A 1 97 ? -11.450 -10.019 28.438 1.00 93.62 97 THR A CA 1
ATOM 735 C C . THR A 1 97 ? -11.336 -9.493 27.009 1.00 93.62 97 THR A C 1
ATOM 737 O O . THR A 1 97 ? -10.521 -9.988 26.233 1.00 93.62 97 THR A O 1
ATOM 740 N N . ARG A 1 98 ? -12.050 -8.405 26.682 1.00 91.12 98 ARG A N 1
ATOM 741 C CA . ARG A 1 98 ? -11.964 -7.769 25.355 1.00 91.12 98 ARG A CA 1
ATOM 742 C C . ARG A 1 98 ? -10.553 -7.276 25.029 1.00 91.12 98 ARG A C 1
ATOM 744 O O . ARG A 1 98 ? -10.115 -7.415 23.889 1.00 91.12 98 ARG A O 1
ATOM 751 N N . ALA A 1 99 ? -9.831 -6.727 26.007 1.00 91.25 99 ALA A N 1
ATOM 752 C CA . ALA A 1 99 ? -8.444 -6.303 25.824 1.00 91.25 99 ALA A CA 1
ATOM 753 C C . ALA A 1 99 ? -7.503 -7.493 25.560 1.00 91.25 99 ALA A C 1
ATOM 755 O O . ALA A 1 99 ? -6.634 -7.404 24.690 1.00 91.25 99 ALA A O 1
ATOM 756 N N . GLY A 1 100 ? -7.700 -8.615 26.261 1.00 95.25 100 GLY A N 1
ATOM 757 C CA . GLY A 1 100 ? -6.962 -9.858 26.023 1.00 95.25 100 GLY A CA 1
ATOM 758 C C . GLY A 1 100 ? -7.178 -10.402 24.610 1.00 95.25 100 GLY A C 1
ATOM 759 O O . GLY A 1 100 ? -6.208 -10.675 23.900 1.00 95.25 100 GLY A O 1
ATOM 760 N N . ASP A 1 101 ? -8.434 -10.464 24.165 1.00 94.06 101 ASP A N 1
ATOM 761 C CA . ASP A 1 101 ? -8.788 -10.921 22.817 1.00 94.06 101 ASP A CA 1
ATOM 762 C C . ASP A 1 101 ? -8.231 -10.002 21.726 1.00 94.06 101 ASP A C 1
ATOM 764 O O . ASP A 1 101 ? -7.747 -10.474 20.694 1.00 94.06 101 ASP A O 1
ATOM 768 N N . ALA A 1 102 ? -8.272 -8.684 21.940 1.00 91.69 102 ALA A N 1
ATOM 769 C CA . ALA A 1 102 ? -7.692 -7.716 21.016 1.00 91.69 102 ALA A CA 1
ATOM 770 C C . ALA A 1 102 ? -6.171 -7.903 20.888 1.00 91.69 102 ALA A C 1
ATOM 772 O O . ALA A 1 102 ? -5.644 -7.925 19.774 1.00 91.69 102 ALA A O 1
ATOM 773 N N . LEU A 1 103 ? -5.469 -8.112 22.008 1.00 95.56 103 LEU A N 1
ATOM 774 C CA . LEU A 1 103 ? -4.028 -8.368 22.009 1.00 95.56 103 LEU A CA 1
ATOM 775 C C . LEU A 1 103 ? -3.678 -9.696 21.320 1.00 95.56 103 LEU A C 1
ATOM 777 O O . LEU A 1 103 ? -2.700 -9.758 20.573 1.00 95.56 103 LEU A O 1
ATOM 781 N N . ALA A 1 104 ? -4.475 -10.747 21.531 1.00 94.94 104 ALA A N 1
ATOM 782 C CA . ALA A 1 104 ? -4.290 -12.032 20.861 1.00 94.94 104 ALA A CA 1
ATOM 783 C C . ALA A 1 104 ? -4.415 -11.892 19.334 1.00 94.94 104 ALA A C 1
ATOM 785 O O . ALA A 1 104 ? -3.528 -12.331 18.602 1.00 94.94 104 ALA A O 1
ATOM 786 N N . ARG A 1 105 ? -5.451 -11.190 18.851 1.00 97.44 105 ARG A N 1
ATOM 787 C CA . ARG A 1 105 ? -5.634 -10.910 17.415 1.00 97.44 105 ARG A CA 1
ATOM 788 C C . ARG A 1 105 ? -4.490 -10.074 16.846 1.00 97.44 105 ARG A C 1
ATOM 790 O O . ARG A 1 105 ? -3.974 -10.408 15.782 1.00 97.44 105 ARG A O 1
ATOM 797 N N . ALA A 1 106 ? -4.059 -9.032 17.560 1.00 95.06 106 ALA A N 1
ATOM 798 C CA . ALA A 1 106 ? -2.941 -8.189 17.140 1.00 95.06 106 ALA A CA 1
ATOM 799 C C . ALA A 1 106 ? -1.645 -9.001 16.977 1.00 95.06 106 ALA A C 1
ATOM 801 O O . ALA A 1 106 ? -0.947 -8.852 15.975 1.00 95.06 106 ALA A O 1
ATOM 802 N N . ARG A 1 107 ? -1.361 -9.924 17.907 1.00 98.12 107 ARG A N 1
ATOM 803 C CA . ARG A 1 107 ? -0.219 -10.846 17.798 1.00 98.12 107 ARG A CA 1
ATOM 804 C C . ARG A 1 107 ? -0.329 -11.754 16.577 1.00 98.12 107 ARG A C 1
ATOM 806 O O . ARG A 1 107 ? 0.645 -11.881 15.845 1.00 98.12 107 ARG A O 1
ATOM 813 N N . THR A 1 108 ? -1.500 -12.335 16.311 1.00 97.00 108 THR A N 1
ATOM 814 C CA . THR A 1 108 ? -1.706 -13.178 15.121 1.00 97.00 108 THR A CA 1
ATOM 815 C C . THR A 1 108 ? -1.478 -12.406 13.820 1.00 97.00 108 THR A C 1
ATOM 817 O O . THR A 1 108 ? -0.841 -12.928 12.904 1.00 97.00 108 THR A O 1
ATOM 820 N N . VAL A 1 109 ? -1.962 -11.163 13.730 1.00 97.88 109 VAL A N 1
ATOM 821 C CA . VAL A 1 109 ? -1.736 -10.299 12.561 1.00 97.88 109 VAL A CA 1
ATOM 822 C C . VAL A 1 109 ? -0.249 -9.974 12.405 1.00 97.88 109 VAL A C 1
ATOM 824 O O . VAL A 1 109 ? 0.289 -10.140 11.313 1.00 97.88 109 VAL A O 1
ATOM 827 N N . ALA A 1 110 ? 0.437 -9.608 13.492 1.00 95.50 110 ALA A N 1
ATOM 828 C CA . 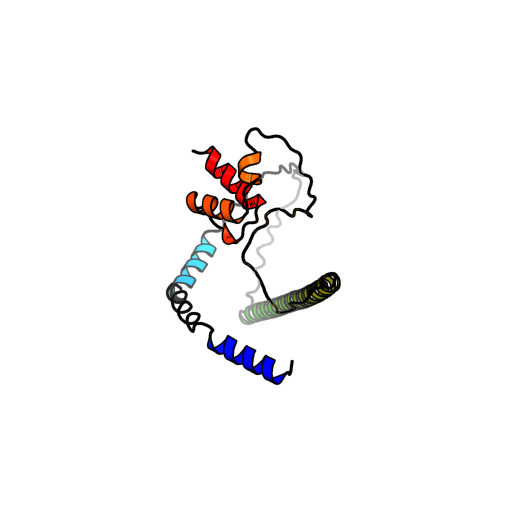ALA A 1 110 ? 1.873 -9.335 13.471 1.00 95.50 110 ALA A CA 1
ATOM 829 C C . ALA A 1 110 ? 2.693 -10.562 13.029 1.00 95.50 110 ALA A C 1
ATOM 831 O O . ALA A 1 110 ? 3.562 -10.444 12.168 1.00 95.50 110 ALA A O 1
ATOM 832 N N . SER A 1 111 ? 2.380 -11.759 13.537 1.00 96.81 111 SER A N 1
ATOM 833 C CA . SER A 1 111 ? 3.043 -12.998 13.108 1.00 96.81 111 SER A CA 1
ATOM 834 C C . SER A 1 111 ? 2.839 -13.282 11.618 1.00 96.81 111 SER A C 1
ATOM 836 O O . SER A 1 111 ? 3.774 -13.707 10.944 1.00 96.81 111 SER A O 1
ATOM 838 N N . ARG A 1 112 ? 1.641 -13.027 11.076 1.00 97.94 112 ARG A N 1
ATOM 839 C CA . ARG A 1 112 ? 1.373 -13.193 9.638 1.00 97.94 112 ARG A CA 1
ATOM 840 C C . ARG A 1 112 ? 2.153 -12.195 8.786 1.00 97.94 112 ARG A C 1
ATOM 842 O O . ARG A 1 112 ? 2.664 -12.595 7.744 1.00 97.94 112 ARG A O 1
ATOM 849 N N . ALA A 1 113 ? 2.272 -10.946 9.233 1.00 94.94 113 ALA A N 1
ATOM 850 C CA . ALA A 1 113 ? 3.059 -9.928 8.543 1.00 94.94 113 ALA A CA 1
ATOM 851 C C . ALA A 1 113 ? 4.543 -10.325 8.456 1.00 94.94 113 ALA A C 1
ATOM 853 O O . ALA A 1 113 ? 5.101 -10.331 7.364 1.00 94.94 113 ALA A O 1
ATOM 854 N N . LEU A 1 114 ? 5.140 -10.786 9.562 1.00 96.19 114 LEU A N 1
ATOM 855 C CA . LEU A 1 114 ? 6.535 -11.253 9.577 1.00 96.19 114 LEU A CA 1
ATOM 856 C C . LEU A 1 114 ? 6.775 -12.438 8.626 1.00 96.19 114 LEU A C 1
ATOM 858 O O . LEU A 1 114 ? 7.783 -12.485 7.924 1.00 96.19 114 LEU A O 1
ATOM 862 N N . VAL A 1 115 ? 5.837 -13.390 8.560 1.00 97.94 115 VAL A N 1
ATOM 863 C CA . VAL A 1 115 ? 5.924 -14.517 7.613 1.00 97.94 115 VAL A CA 1
ATOM 864 C C . VAL A 1 115 ? 5.788 -14.043 6.161 1.00 97.94 115 VAL A C 1
ATOM 866 O O . VAL A 1 115 ? 6.454 -14.584 5.278 1.00 97.94 115 VAL A O 1
ATOM 869 N N . ALA A 1 116 ? 4.941 -13.048 5.891 1.00 95.38 116 ALA A N 1
ATOM 870 C CA . ALA A 1 116 ? 4.798 -12.475 4.555 1.00 95.38 116 ALA A CA 1
ATOM 871 C C . ALA A 1 116 ? 6.076 -11.746 4.107 1.00 95.38 116 ALA A C 1
ATOM 873 O O . ALA A 1 116 ? 6.528 -11.957 2.983 1.00 95.38 116 ALA A O 1
ATOM 874 N N . GLU A 1 117 ? 6.702 -10.966 4.990 1.00 94.50 117 GLU A N 1
ATOM 875 C CA . GLU A 1 117 ? 7.978 -10.297 4.711 1.00 94.50 117 GLU A CA 1
ATOM 876 C C . GLU A 1 117 ? 9.097 -11.298 4.413 1.00 94.50 117 GLU A C 1
ATOM 878 O O . GLU A 1 117 ? 9.805 -11.146 3.417 1.00 94.50 117 GLU A O 1
ATOM 883 N N . ALA A 1 118 ? 9.214 -12.368 5.207 1.00 95.31 118 ALA A N 1
ATOM 884 C CA . ALA A 1 118 ? 10.198 -13.420 4.957 1.00 95.31 118 ALA A CA 1
ATOM 885 C C . ALA A 1 118 ? 10.033 -14.041 3.557 1.00 95.31 118 ALA A C 1
ATOM 887 O O . ALA A 1 118 ? 11.010 -14.219 2.831 1.00 95.31 118 ALA A O 1
ATOM 888 N N . ARG A 1 119 ? 8.785 -14.284 3.129 1.00 97.69 119 ARG A N 1
ATOM 889 C CA . ARG A 1 119 ? 8.487 -14.799 1.783 1.00 97.69 119 ARG A CA 1
ATOM 890 C C . ARG A 1 119 ? 8.861 -13.819 0.676 1.00 97.69 119 ARG A C 1
ATOM 892 O O . ARG A 1 119 ? 9.347 -14.258 -0.361 1.00 97.69 119 ARG A O 1
ATOM 899 N N . LEU A 1 120 ? 8.644 -12.519 0.878 1.00 95.19 120 LEU A N 1
ATOM 900 C CA . LEU A 1 120 ? 9.043 -11.496 -0.093 1.00 95.19 120 LEU A CA 1
ATOM 901 C C . LEU A 1 120 ? 10.567 -11.437 -0.248 1.00 95.19 120 LEU A C 1
ATOM 903 O O . LEU A 1 120 ? 11.063 -11.364 -1.371 1.00 95.19 120 LEU A O 1
ATOM 907 N N . VAL A 1 121 ? 11.316 -11.529 0.854 1.00 97.56 121 VAL A N 1
ATOM 908 C CA . VAL A 1 121 ? 12.787 -11.560 0.821 1.00 97.56 121 VAL A CA 1
ATOM 909 C C . VAL A 1 121 ? 13.299 -12.803 0.089 1.00 97.56 121 VAL A C 1
ATOM 911 O O . VAL A 1 121 ? 14.167 -12.689 -0.780 1.00 97.56 121 VAL A O 1
ATOM 914 N N . ASP A 1 122 ? 12.737 -13.979 0.374 1.00 96.81 122 ASP A N 1
ATOM 915 C CA . ASP A 1 122 ? 13.108 -15.215 -0.321 1.00 96.81 122 ASP A CA 1
ATOM 916 C C . ASP A 1 122 ? 12.751 -15.167 -1.812 1.00 96.81 122 ASP A C 1
ATOM 918 O O . ASP A 1 122 ? 13.552 -15.587 -2.651 1.00 96.81 122 ASP A O 1
ATOM 922 N N . ALA A 1 123 ? 11.596 -14.598 -2.165 1.00 94.75 123 ALA A N 1
ATOM 923 C CA . ALA A 1 123 ? 11.201 -14.395 -3.556 1.00 94.75 123 ALA A CA 1
ATOM 924 C C . ALA A 1 123 ? 12.169 -13.454 -4.290 1.00 94.75 123 ALA A C 1
ATOM 926 O O . ALA A 1 123 ? 12.613 -13.776 -5.392 1.00 94.75 123 ALA A O 1
ATOM 927 N N . HIS A 1 124 ? 12.571 -12.339 -3.669 1.00 95.81 124 HIS A N 1
ATOM 928 C CA . HIS A 1 124 ? 13.585 -11.442 -4.229 1.00 95.81 124 HIS A CA 1
ATOM 929 C C . HIS A 1 124 ? 14.927 -12.145 -4.435 1.00 95.81 124 HIS A C 1
ATOM 931 O O . HIS A 1 124 ? 15.568 -11.956 -5.470 1.00 95.81 124 HIS A O 1
ATOM 937 N N . ARG A 1 125 ? 15.343 -12.994 -3.491 1.00 95.69 125 ARG A N 1
ATOM 938 C CA . ARG A 1 125 ? 16.575 -13.779 -3.613 1.00 95.69 125 ARG A CA 1
ATOM 939 C C . ARG A 1 125 ? 16.510 -14.773 -4.773 1.00 95.69 125 ARG A C 1
ATOM 941 O O . ARG A 1 125 ? 17.465 -14.869 -5.538 1.00 95.69 125 ARG A O 1
ATOM 948 N N . GLN A 1 126 ? 15.386 -15.475 -4.926 1.00 93.56 126 GLN A N 1
ATOM 949 C CA . GLN A 1 126 ? 15.162 -16.400 -6.043 1.00 93.56 126 GLN A CA 1
ATOM 950 C C . GLN A 1 126 ? 15.094 -15.674 -7.391 1.00 93.56 126 GLN A C 1
ATOM 952 O O . GLN A 1 126 ? 15.617 -16.171 -8.389 1.00 93.56 126 GLN A O 1
ATOM 957 N N . ALA A 1 127 ? 14.484 -14.487 -7.431 1.00 91.75 127 ALA A N 1
ATOM 958 C CA . ALA A 1 127 ? 14.463 -13.650 -8.623 1.00 91.75 127 ALA A CA 1
ATOM 959 C C . ALA A 1 127 ? 15.881 -13.198 -8.999 1.00 91.75 127 ALA A C 1
ATOM 961 O O . ALA A 1 127 ? 16.279 -13.346 -10.152 1.00 91.75 127 ALA A O 1
ATOM 962 N N . ALA A 1 128 ? 16.682 -12.754 -8.024 1.00 89.62 128 ALA A N 1
ATOM 963 C CA . ALA A 1 128 ? 18.072 -12.361 -8.247 1.00 89.62 128 ALA A CA 1
ATOM 964 C C . ALA A 1 128 ? 18.941 -13.521 -8.761 1.00 89.62 128 ALA A C 1
ATOM 966 O O . ALA A 1 128 ? 19.795 -13.302 -9.612 1.00 89.62 128 ALA A O 1
ATOM 967 N N . SER A 1 129 ? 18.700 -14.759 -8.312 1.00 91.19 129 SER A N 1
ATOM 968 C CA . SER A 1 129 ? 19.422 -15.928 -8.839 1.00 91.19 129 SER A CA 1
ATOM 969 C C . SER A 1 129 ? 18.992 -16.345 -10.249 1.00 91.19 129 SER A C 1
ATOM 971 O O . SER A 1 129 ? 19.711 -17.096 -10.900 1.00 91.19 129 SER A O 1
ATOM 973 N N . ARG A 1 130 ? 17.813 -15.909 -10.712 1.00 90.88 130 ARG A N 1
ATOM 974 C CA . ARG A 1 130 ? 17.307 -16.204 -12.063 1.00 90.88 130 ARG A CA 1
ATOM 975 C C . ARG A 1 130 ? 17.792 -15.220 -13.117 1.00 90.88 130 ARG A C 1
ATOM 977 O O . ARG A 1 130 ? 17.706 -15.551 -14.295 1.00 90.88 130 ARG A O 1
ATOM 984 N N . VAL A 1 131 ? 18.275 -14.040 -12.726 1.00 85.88 131 VAL A N 1
ATOM 985 C CA . VAL A 1 131 ? 18.882 -13.106 -13.676 1.00 85.88 131 VAL A CA 1
ATOM 986 C C . VAL A 1 131 ? 20.185 -13.748 -14.158 1.00 85.88 131 VAL A C 1
ATOM 988 O O . VAL A 1 131 ? 21.091 -13.934 -13.341 1.00 85.88 131 VAL A O 1
ATOM 991 N N . PRO A 1 132 ? 20.292 -14.149 -15.441 1.00 76.88 132 PRO A N 1
ATOM 992 C CA . PRO A 1 132 ? 21.551 -14.662 -15.955 1.00 76.88 132 PRO A CA 1
ATOM 993 C C . PRO A 1 132 ? 22.612 -13.578 -15.743 1.00 76.88 132 PRO A C 1
ATOM 995 O O . PRO A 1 132 ? 22.292 -12.397 -15.911 1.00 76.88 132 PRO A O 1
ATOM 998 N N . PRO A 1 133 ? 23.850 -13.933 -15.353 1.00 72.50 133 PRO A N 1
ATOM 999 C CA . PRO A 1 133 ? 24.908 -12.944 -15.272 1.00 72.50 133 PRO A CA 1
ATOM 1000 C C . PRO A 1 133 ? 24.992 -12.301 -16.649 1.00 72.50 133 PRO A C 1
ATOM 1002 O O . PRO A 1 133 ? 25.279 -12.984 -17.635 1.00 72.50 133 PRO A O 1
ATOM 1005 N N . VAL A 1 134 ? 24.655 -11.013 -16.719 1.00 71.00 134 VAL A N 1
ATOM 1006 C CA . VAL A 1 134 ? 24.884 -10.219 -17.915 1.00 71.00 134 VAL A CA 1
ATOM 1007 C C . VAL A 1 134 ? 26.375 -10.361 -18.148 1.00 71.00 134 VAL A C 1
ATOM 1009 O O . VAL A 1 134 ? 27.180 -9.916 -17.329 1.00 71.00 134 VAL A O 1
ATOM 1012 N N . ARG A 1 135 ? 26.745 -11.111 -19.189 1.00 57.16 135 ARG A N 1
ATOM 1013 C CA . ARG A 1 135 ? 28.106 -11.087 -19.696 1.00 57.16 135 ARG A CA 1
ATOM 1014 C C . ARG A 1 135 ? 28.265 -9.672 -20.212 1.00 57.16 135 ARG A C 1
ATOM 1016 O O . ARG A 1 135 ? 27.823 -9.360 -21.309 1.00 57.16 135 ARG A O 1
ATOM 1023 N N . GLU A 1 136 ? 28.756 -8.806 -19.336 1.00 54.47 136 GLU A N 1
ATOM 1024 C CA . GLU A 1 136 ? 29.306 -7.516 -19.697 1.00 54.47 136 GLU A CA 1
ATOM 1025 C C . GLU A 1 136 ? 30.450 -7.864 -20.643 1.00 54.47 136 GLU A C 1
ATOM 1027 O O . GLU A 1 136 ? 31.526 -8.285 -20.213 1.00 54.47 136 GLU A O 1
ATOM 1032 N N . SER A 1 137 ? 30.143 -7.864 -21.941 1.00 55.91 137 SER A N 1
ATOM 1033 C CA . SER A 1 137 ? 31.132 -7.885 -23.002 1.00 55.91 137 SER A CA 1
ATOM 1034 C C . SER A 1 137 ? 31.923 -6.598 -22.838 1.00 55.91 137 SER A C 1
ATOM 1036 O O . SER A 1 137 ? 31.588 -5.557 -23.391 1.00 55.91 137 SER A O 1
ATOM 1038 N N . ILE A 1 138 ? 32.923 -6.658 -21.963 1.00 56.66 138 ILE A N 1
ATOM 1039 C CA . ILE A 1 138 ? 34.033 -5.722 -21.917 1.00 56.66 138 ILE A CA 1
ATOM 1040 C C . ILE A 1 138 ? 34.855 -6.073 -23.156 1.00 56.66 138 ILE A C 1
ATOM 1042 O O . ILE A 1 138 ? 35.871 -6.763 -23.076 1.00 56.66 138 ILE A O 1
ATOM 1046 N N . ASP A 1 139 ? 34.328 -5.698 -24.318 1.00 54.19 139 ASP A N 1
ATOM 1047 C CA . ASP A 1 139 ? 35.139 -5.532 -25.506 1.00 54.19 139 ASP A CA 1
ATOM 1048 C C . ASP A 1 139 ? 36.111 -4.398 -25.181 1.00 54.19 139 ASP A C 1
ATOM 1050 O O . ASP A 1 139 ? 35.728 -3.332 -24.692 1.00 54.19 139 ASP A O 1
ATOM 1054 N N . GLY A 1 140 ? 37.393 -4.727 -25.286 1.00 49.34 140 GLY A N 1
ATOM 1055 C CA . GLY A 1 140 ? 38.484 -3.908 -24.800 1.00 49.34 140 GLY A CA 1
ATOM 1056 C C . GLY A 1 140 ? 38.535 -2.550 -25.485 1.00 49.34 140 GLY A C 1
ATOM 1057 O O . GLY A 1 140 ? 38.668 -2.466 -26.702 1.00 49.34 140 GLY A O 1
ATOM 1058 N N . ASP A 1 141 ? 38.534 -1.496 -24.672 1.00 48.06 141 ASP A N 1
ATOM 1059 C CA . ASP A 1 141 ? 39.202 -0.244 -25.014 1.00 48.06 141 ASP A CA 1
ATOM 1060 C C . ASP A 1 141 ? 40.716 -0.514 -25.079 1.00 48.06 141 ASP A C 1
ATOM 1062 O O . ASP A 1 141 ? 41.448 -0.339 -24.099 1.00 48.06 141 ASP A O 1
ATOM 1066 N N . ASP A 1 142 ? 41.176 -0.986 -26.238 1.00 50.81 142 ASP A N 1
ATOM 1067 C CA . ASP A 1 142 ? 42.538 -0.743 -26.702 1.00 50.81 142 ASP A CA 1
ATOM 1068 C C . ASP A 1 142 ? 42.632 0.741 -27.117 1.00 50.81 142 ASP A C 1
ATOM 1070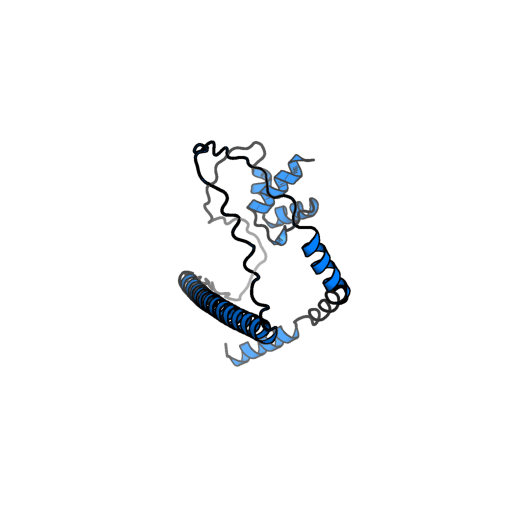 O O . ASP A 1 142 ? 41.910 1.182 -28.015 1.00 50.81 142 ASP A O 1
ATOM 1074 N N . PRO A 1 143 ? 43.485 1.554 -26.466 1.00 65.25 143 PRO A N 1
ATOM 1075 C CA . PRO A 1 143 ? 43.565 2.982 -26.720 1.00 65.25 143 PRO A CA 1
ATOM 1076 C C . PRO A 1 143 ? 44.642 3.270 -27.767 1.00 65.25 143 PRO A C 1
ATOM 1078 O O . PRO A 1 143 ? 45.815 3.372 -27.414 1.00 65.25 143 PRO A O 1
ATOM 1081 N N . ALA A 1 144 ? 44.278 3.459 -29.034 1.00 53.00 144 ALA A N 1
ATOM 1082 C CA . ALA A 1 144 ? 45.136 4.175 -29.979 1.00 53.00 144 ALA A CA 1
ATOM 1083 C C . ALA A 1 144 ? 44.419 4.492 -31.293 1.00 53.00 144 ALA A C 1
ATOM 1085 O O . ALA A 1 144 ? 44.183 3.599 -32.094 1.00 53.00 144 ALA A O 1
ATOM 1086 N N . GLY A 1 145 ? 44.243 5.789 -31.537 1.00 51.44 145 GLY A N 1
ATOM 1087 C CA . GLY A 1 145 ? 44.494 6.355 -32.856 1.00 51.44 145 GLY A CA 1
ATOM 1088 C C . GLY A 1 145 ? 43.344 6.338 -33.858 1.00 51.44 145 GLY A C 1
ATOM 1089 O O . GLY A 1 145 ? 42.781 5.304 -34.177 1.00 51.44 145 GLY A O 1
ATOM 1090 N N . GLU A 1 146 ? 43.165 7.526 -34.431 1.00 49.31 146 GLU A N 1
ATOM 1091 C CA . GLU A 1 146 ? 42.859 7.728 -35.848 1.00 49.31 146 GLU A CA 1
ATOM 1092 C C . GLU A 1 146 ? 41.367 7.816 -36.217 1.00 49.31 146 GLU A C 1
ATOM 1094 O O . GLU A 1 146 ? 40.608 6.855 -36.253 1.00 49.31 146 GLU A O 1
ATOM 1099 N N . ASP A 1 147 ? 41.030 9.067 -36.531 1.00 45.03 147 ASP A N 1
ATOM 1100 C CA . ASP A 1 147 ? 40.191 9.486 -37.643 1.00 45.03 147 ASP A CA 1
ATOM 1101 C C . ASP A 1 147 ? 38.669 9.482 -37.459 1.00 45.03 147 ASP A C 1
ATOM 1103 O O . ASP A 1 147 ? 37.937 8.501 -37.573 1.00 45.03 147 ASP A O 1
ATOM 1107 N N . GLU A 1 148 ? 38.200 10.710 -37.238 1.00 54.75 148 GLU A N 1
ATOM 1108 C CA . GLU A 1 148 ? 36.861 11.187 -37.530 1.00 54.75 148 GLU A CA 1
ATOM 1109 C C . GLU A 1 148 ? 36.499 10.931 -39.006 1.00 54.75 148 GLU A C 1
ATOM 1111 O O . GLU A 1 148 ? 36.676 11.808 -39.843 1.00 54.75 148 GLU A O 1
ATOM 1116 N N . GLU A 1 149 ? 35.917 9.781 -39.348 1.00 51.72 149 GLU A N 1
ATOM 1117 C CA . GLU A 1 149 ? 34.999 9.717 -40.492 1.00 51.72 149 GLU A CA 1
ATOM 1118 C C . GLU A 1 149 ? 34.093 8.479 -40.477 1.00 51.72 149 GLU A C 1
ATOM 1120 O O . GLU A 1 149 ? 34.544 7.344 -40.477 1.00 51.72 149 GLU A O 1
ATOM 1125 N N . HIS A 1 150 ? 32.785 8.746 -40.531 1.00 47.53 150 HIS A N 1
ATOM 1126 C CA . HIS A 1 150 ? 31.758 7.945 -41.204 1.00 47.53 150 HIS A CA 1
ATOM 1127 C C . HIS A 1 150 ? 31.721 6.420 -40.973 1.00 47.53 150 HIS A C 1
ATOM 1129 O O . HIS A 1 150 ? 32.474 5.654 -41.559 1.00 47.53 150 HIS A O 1
ATOM 1135 N N . THR A 1 151 ? 30.625 5.944 -40.375 1.00 40.41 151 THR A N 1
ATOM 1136 C CA . THR A 1 151 ? 29.626 5.152 -41.123 1.00 40.41 151 THR A CA 1
ATOM 1137 C C . THR A 1 151 ? 28.350 4.961 -40.311 1.00 40.41 151 THR A C 1
ATOM 1139 O O . THR A 1 151 ? 28.351 4.691 -39.114 1.00 40.41 151 THR A O 1
ATOM 1142 N N . ARG A 1 152 ? 27.235 5.170 -41.008 1.00 51.91 152 ARG A N 1
ATOM 1143 C CA . ARG A 1 152 ? 25.897 4.740 -40.617 1.00 51.91 152 ARG A CA 1
ATOM 1144 C C . ARG A 1 152 ? 25.798 3.216 -40.766 1.00 51.91 152 ARG A C 1
ATOM 1146 O O . ARG A 1 152 ? 26.522 2.645 -41.575 1.00 51.91 152 ARG A O 1
ATOM 1153 N N . ASP A 1 153 ? 24.761 2.675 -40.129 1.00 47.09 153 ASP A N 1
ATOM 1154 C CA . ASP A 1 153 ? 24.053 1.429 -40.465 1.00 47.09 153 ASP A CA 1
ATOM 1155 C C . ASP A 1 153 ? 24.528 0.149 -39.748 1.00 47.09 153 ASP A C 1
ATOM 1157 O O . ASP A 1 153 ? 25.686 -0.248 -39.837 1.00 47.09 153 ASP A O 1
ATOM 1161 N N . GLY A 1 154 ? 23.620 -0.498 -39.003 1.00 46.22 154 GLY A N 1
ATOM 1162 C CA . GLY A 1 154 ? 23.969 -1.658 -38.172 1.00 46.22 154 GLY A CA 1
ATOM 1163 C C . GLY A 1 154 ? 22.896 -2.152 -37.196 1.00 46.22 154 GLY A C 1
ATOM 1164 O O . GLY A 1 154 ? 23.114 -2.217 -35.992 1.00 46.22 154 GLY A O 1
ATOM 1165 N N . THR A 1 155 ? 21.733 -2.487 -37.734 1.00 48.25 155 THR A N 1
ATOM 1166 C CA . THR A 1 155 ? 20.560 -3.144 -37.135 1.00 48.25 155 THR A CA 1
ATOM 1167 C C . THR A 1 155 ? 20.856 -4.478 -36.418 1.00 48.25 155 THR A C 1
ATOM 1169 O O . THR A 1 155 ? 21.632 -5.278 -36.932 1.00 48.25 155 THR A O 1
ATOM 1172 N N . ALA A 1 156 ? 20.124 -4.759 -35.322 1.00 47.50 156 ALA A N 1
ATOM 1173 C CA . ALA A 1 156 ? 19.336 -5.993 -35.065 1.00 47.50 156 ALA A CA 1
ATOM 1174 C C . ALA A 1 156 ? 19.475 -6.603 -33.651 1.00 47.50 156 ALA A C 1
ATOM 1176 O O . ALA A 1 156 ? 20.505 -7.171 -33.307 1.00 47.50 156 ALA A O 1
ATOM 1177 N N . ALA A 1 157 ? 18.374 -6.588 -32.884 1.00 46.50 157 ALA A N 1
ATOM 1178 C CA . ALA A 1 157 ? 17.728 -7.784 -32.313 1.00 46.50 157 ALA A CA 1
ATOM 1179 C C . ALA A 1 157 ? 16.609 -7.363 -31.344 1.00 46.50 157 ALA A C 1
ATOM 1181 O O . ALA A 1 157 ? 16.869 -6.787 -30.289 1.00 46.50 157 ALA A O 1
ATOM 1182 N N . GLY A 1 158 ? 15.359 -7.673 -31.687 1.00 40.44 158 GLY A N 1
ATOM 1183 C CA . GLY A 1 158 ? 14.224 -7.387 -30.815 1.00 40.44 158 GLY A CA 1
ATOM 1184 C C . GLY A 1 158 ? 12.877 -7.684 -31.449 1.00 40.44 158 GLY A C 1
ATOM 1185 O O . GLY A 1 158 ? 12.027 -6.809 -31.506 1.00 40.44 158 GLY A O 1
ATOM 1186 N N . ASP A 1 159 ? 12.730 -8.910 -31.935 1.00 52.78 159 ASP A N 1
ATOM 1187 C CA . ASP A 1 159 ? 11.472 -9.570 -32.281 1.00 52.78 159 ASP A CA 1
ATOM 1188 C C . ASP A 1 159 ? 10.399 -9.318 -31.200 1.00 52.78 159 ASP A C 1
ATOM 1190 O O . ASP A 1 159 ? 10.542 -9.818 -30.079 1.00 52.78 159 ASP A O 1
ATOM 1194 N N . ARG A 1 160 ? 9.355 -8.537 -31.516 1.00 48.91 160 ARG A N 1
ATOM 1195 C CA . ARG A 1 160 ? 7.999 -8.708 -30.973 1.00 48.91 160 ARG A CA 1
ATOM 1196 C C . ARG A 1 160 ? 6.967 -8.324 -32.027 1.00 48.91 160 ARG A C 1
ATOM 1198 O O . ARG A 1 160 ? 6.850 -7.178 -32.434 1.00 48.91 160 ARG A O 1
ATOM 1205 N N . ASP A 1 161 ? 6.284 -9.372 -32.438 1.00 55.88 161 ASP A N 1
ATOM 1206 C CA . ASP A 1 161 ? 5.002 -9.463 -33.110 1.00 55.88 161 ASP A CA 1
ATOM 1207 C C . ASP A 1 161 ? 3.903 -8.659 -32.383 1.00 55.88 161 ASP A C 1
ATOM 1209 O O . ASP A 1 161 ? 3.620 -8.931 -31.213 1.00 55.88 161 ASP A O 1
ATOM 1213 N N . ASP A 1 162 ? 3.264 -7.715 -33.076 1.00 47.19 162 ASP A N 1
ATOM 1214 C CA . ASP A 1 162 ? 1.882 -7.302 -32.815 1.00 47.19 162 ASP A CA 1
ATOM 1215 C C . ASP A 1 162 ? 1.206 -6.801 -34.104 1.00 47.19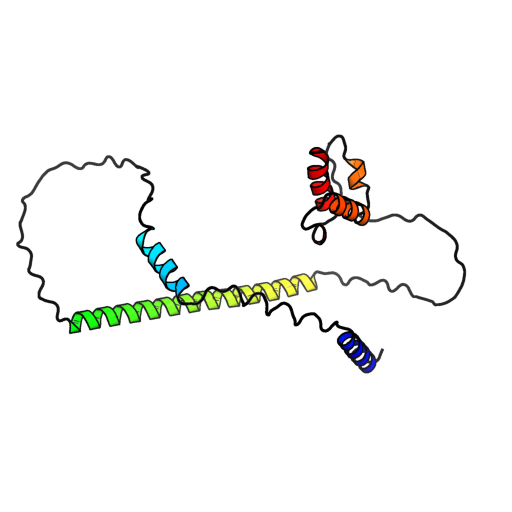 162 ASP A C 1
ATOM 1217 O O . ASP A 1 162 ? 1.136 -5.621 -34.434 1.00 47.19 162 ASP A O 1
ATOM 1221 N N . GLY A 1 163 ? 0.691 -7.744 -34.892 1.00 49.03 163 GLY A N 1
ATOM 1222 C CA . GLY A 1 163 ? -0.268 -7.414 -35.940 1.00 49.03 163 GLY A CA 1
ATOM 1223 C C . GLY A 1 163 ? -1.586 -6.892 -35.356 1.00 49.03 163 GLY A C 1
ATOM 1224 O O . GLY A 1 163 ? -2.188 -7.555 -34.511 1.00 49.03 163 GLY A O 1
ATOM 1225 N N . GLY A 1 164 ? -2.111 -5.778 -35.882 1.00 42.19 164 GLY A N 1
ATOM 1226 C CA . GLY A 1 164 ? -3.510 -5.434 -35.616 1.00 42.19 164 GLY A CA 1
ATOM 1227 C C . GLY A 1 164 ? -4.023 -4.046 -35.999 1.00 42.19 164 GLY A C 1
ATOM 1228 O O . GLY A 1 164 ? -4.377 -3.304 -35.105 1.00 42.19 164 GLY A O 1
ATOM 1229 N N . ARG A 1 165 ? -4.245 -3.808 -37.303 1.00 48.38 165 ARG A N 1
ATOM 1230 C CA . ARG A 1 165 ? -5.330 -2.969 -37.875 1.00 48.38 165 ARG A CA 1
ATOM 1231 C C . ARG A 1 165 ? -5.650 -1.623 -37.178 1.00 48.38 165 ARG A C 1
ATOM 1233 O O . ARG A 1 165 ? -6.529 -1.575 -36.321 1.00 48.38 165 ARG A O 1
ATOM 1240 N N . GLY A 1 166 ? -5.196 -0.530 -37.786 1.00 43.44 166 GLY A N 1
ATOM 1241 C CA . GLY A 1 166 ? -5.822 0.785 -37.645 1.00 43.44 166 GLY A CA 1
ATOM 1242 C C . GLY A 1 166 ? -5.133 1.859 -38.489 1.00 43.44 166 GLY A C 1
ATOM 1243 O O . GLY A 1 166 ? -4.059 2.347 -38.167 1.00 43.44 166 GLY A O 1
ATOM 1244 N N . AS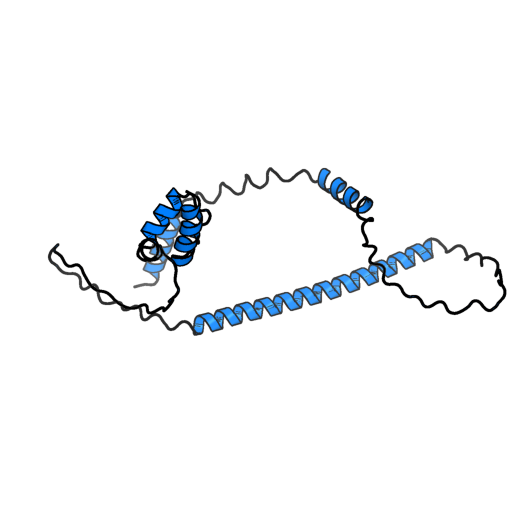P A 1 167 ? -5.752 2.212 -39.606 1.00 51.50 167 ASP A N 1
ATOM 1245 C CA . ASP A 1 167 ? -5.692 3.508 -40.292 1.00 51.50 167 ASP A CA 1
ATOM 1246 C C . ASP A 1 167 ? -5.047 4.656 -39.466 1.00 51.50 167 ASP A C 1
ATOM 1248 O O . ASP A 1 167 ? -5.702 5.315 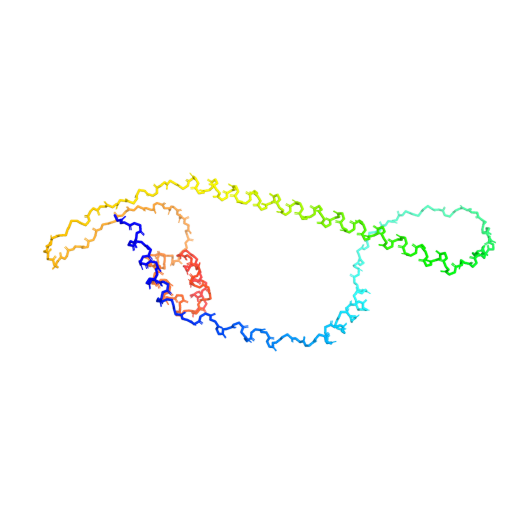-38.671 1.00 51.50 167 ASP A O 1
ATOM 1252 N N . GLY A 1 168 ? -3.738 4.889 -39.664 1.00 52.75 168 GLY A N 1
ATOM 1253 C CA . GLY A 1 168 ? -2.951 5.956 -39.007 1.00 52.75 168 GLY A CA 1
ATOM 1254 C C . GLY A 1 168 ? -1.732 5.486 -38.189 1.00 52.75 168 GLY A C 1
ATOM 1255 O O . GLY A 1 168 ? -0.930 6.296 -37.736 1.00 52.75 168 GLY A O 1
ATOM 1256 N N . GLU A 1 169 ? -1.547 4.174 -38.037 1.00 52.78 169 GLU A N 1
ATOM 1257 C CA . GLU A 1 169 ? -0.614 3.543 -37.088 1.00 52.78 169 GLU A CA 1
ATOM 1258 C C . GLU A 1 169 ? 0.912 3.781 -37.191 1.00 52.78 169 GLU A C 1
ATOM 1260 O O . GLU A 1 169 ? 1.547 3.762 -36.127 1.00 52.78 169 GLU A O 1
ATOM 1265 N N . PRO A 1 170 ? 1.56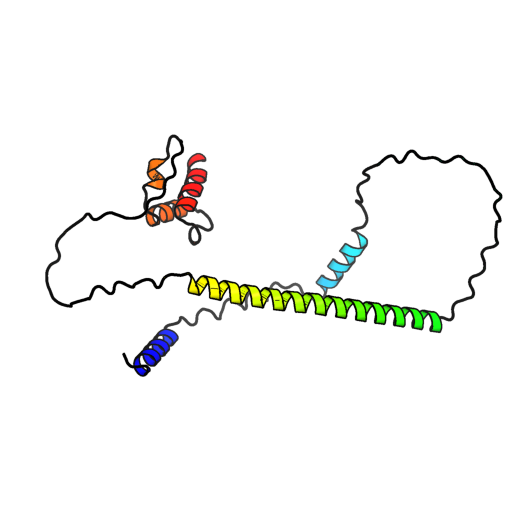5 3.959 -38.362 1.00 57.59 170 PRO A N 1
ATOM 1266 C CA . PRO A 1 170 ? 3.013 3.747 -38.431 1.00 57.59 170 PRO A CA 1
ATOM 1267 C C . PRO A 1 170 ? 3.860 4.930 -37.950 1.00 57.59 170 PRO A C 1
ATOM 1269 O O . PRO A 1 170 ? 5.005 4.713 -37.564 1.00 57.59 170 PRO A O 1
ATOM 1272 N N . GLU A 1 171 ? 3.353 6.167 -37.954 1.00 68.44 171 GLU A N 1
ATOM 1273 C CA . GLU A 1 171 ? 4.237 7.328 -37.777 1.00 68.44 171 GLU A CA 1
ATOM 1274 C C . GLU A 1 171 ? 4.714 7.502 -36.330 1.00 68.44 171 GLU A C 1
ATOM 1276 O O . GLU A 1 171 ? 5.901 7.714 -36.096 1.00 68.44 171 GLU A O 1
ATOM 1281 N N . LEU A 1 172 ? 3.828 7.333 -35.344 1.00 78.69 172 LEU A N 1
ATOM 1282 C CA . LEU A 1 172 ? 4.204 7.423 -33.928 1.00 78.69 172 LEU A CA 1
ATOM 1283 C C . LEU A 1 172 ? 4.970 6.177 -33.456 1.00 78.69 172 LEU A C 1
ATOM 1285 O O . LEU A 1 172 ? 5.934 6.292 -32.705 1.00 78.69 172 LEU A O 1
ATOM 1289 N N . ALA A 1 173 ? 4.603 4.982 -33.929 1.00 78.06 173 ALA A N 1
ATOM 1290 C CA . ALA A 1 173 ? 5.297 3.744 -33.560 1.00 78.06 173 ALA A CA 1
ATOM 1291 C C . ALA A 1 173 ? 6.726 3.667 -34.143 1.00 78.06 173 ALA A C 1
ATOM 1293 O O . ALA A 1 173 ? 7.632 3.104 -33.511 1.00 78.06 173 ALA A O 1
ATOM 1294 N N . ALA A 1 174 ? 6.947 4.275 -35.315 1.00 80.62 174 ALA A N 1
ATOM 1295 C CA . ALA A 1 174 ? 8.258 4.372 -35.954 1.00 80.62 174 ALA A CA 1
ATOM 1296 C C . ALA A 1 174 ? 9.190 5.402 -35.294 1.00 80.62 174 ALA A C 1
ATOM 1298 O O . ALA A 1 174 ? 10.409 5.269 -35.418 1.00 80.62 174 ALA A O 1
ATOM 1299 N N . ARG A 1 175 ? 8.649 6.392 -34.571 1.00 84.19 175 ARG A N 1
ATOM 1300 C CA . ARG A 1 175 ? 9.449 7.386 -33.843 1.00 84.19 175 ARG A CA 1
ATOM 1301 C C . ARG A 1 175 ? 10.208 6.752 -32.675 1.00 84.19 175 ARG A C 1
ATOM 1303 O O . ARG A 1 175 ? 9.823 5.731 -32.091 1.00 84.19 175 ARG A O 1
ATOM 1310 N N . THR A 1 176 ? 11.342 7.351 -32.348 1.00 89.31 176 THR A N 1
ATOM 1311 C CA . THR A 1 176 ? 12.170 6.967 -31.203 1.00 89.31 176 THR A CA 1
ATOM 1312 C C . THR A 1 176 ? 11.496 7.365 -29.888 1.00 89.31 176 THR A C 1
ATOM 1314 O O . THR A 1 176 ? 10.604 8.212 -29.850 1.00 89.31 176 THR A O 1
ATOM 1317 N N . LYS A 1 177 ? 11.914 6.750 -28.773 1.00 87.75 177 LYS A N 1
ATOM 1318 C CA . LYS A 1 177 ? 11.363 7.077 -27.446 1.00 87.75 177 LYS A CA 1
ATOM 1319 C C . LYS A 1 177 ? 11.558 8.558 -27.095 1.00 87.75 177 LYS A C 1
ATOM 1321 O O . LYS A 1 177 ? 10.682 9.145 -26.470 1.00 87.75 177 LYS A O 1
ATOM 1326 N N . ASP A 1 178 ? 12.679 9.140 -27.508 1.00 86.56 178 ASP A N 1
ATOM 1327 C CA . ASP A 1 178 ? 13.006 10.538 -27.228 1.00 86.56 178 ASP A CA 1
ATOM 1328 C C . ASP A 1 178 ? 12.102 11.495 -28.020 1.00 86.56 178 ASP A C 1
ATOM 1330 O O . ASP A 1 178 ? 11.577 12.451 -27.456 1.00 86.56 178 ASP A O 1
ATOM 1334 N N . GLU A 1 179 ? 11.827 11.191 -29.292 1.00 87.12 179 GLU A N 1
ATOM 1335 C CA . GLU A 1 179 ? 10.867 11.948 -30.112 1.00 87.12 179 GLU A CA 1
ATOM 1336 C C . GLU A 1 179 ? 9.445 11.865 -29.543 1.00 87.12 179 GLU A C 1
ATOM 1338 O O . GLU A 1 179 ? 8.754 12.876 -29.453 1.00 87.12 179 GLU A O 1
ATOM 1343 N N . LEU A 1 180 ? 9.019 10.680 -29.093 1.00 91.69 180 LEU A N 1
ATOM 1344 C CA . LEU A 1 180 ? 7.726 10.497 -28.423 1.00 91.69 180 LEU A CA 1
ATOM 1345 C C . LEU A 1 180 ? 7.648 11.250 -27.092 1.00 91.69 180 LEU A C 1
ATOM 1347 O O . LEU A 1 180 ? 6.583 11.724 -26.711 1.00 91.69 180 LEU A O 1
ATOM 1351 N N . TYR A 1 181 ? 8.763 11.385 -26.379 1.00 91.56 181 TYR A N 1
ATOM 1352 C CA . TYR A 1 181 ? 8.810 12.134 -25.129 1.00 91.56 181 TYR A CA 1
ATOM 1353 C C . TYR A 1 181 ? 8.667 13.646 -25.349 1.00 91.56 181 TYR A C 1
ATOM 1355 O O . TYR A 1 181 ? 7.983 14.313 -24.570 1.00 91.56 181 TYR A O 1
ATOM 1363 N N . GLU A 1 182 ? 9.289 14.190 -26.399 1.00 90.88 182 GLU A N 1
ATOM 1364 C CA . GLU A 1 182 ? 9.129 15.603 -26.760 1.00 90.88 182 GLU A CA 1
ATOM 1365 C C . GLU A 1 182 ? 7.704 15.900 -27.246 1.00 90.88 182 GLU A C 1
ATOM 1367 O O . GLU A 1 182 ? 7.113 16.869 -26.775 1.00 90.88 182 GLU A O 1
ATOM 1372 N N . LEU A 1 183 ? 7.089 15.018 -28.042 1.00 87.75 183 LEU A N 1
ATOM 1373 C CA . LEU A 1 183 ? 5.663 15.133 -28.382 1.00 87.75 183 LEU A CA 1
ATOM 1374 C C . LEU A 1 183 ? 4.790 15.075 -27.122 1.00 87.75 183 LEU A C 1
ATOM 1376 O O . LEU A 1 183 ? 3.974 15.955 -26.881 1.00 87.75 183 LEU A O 1
ATOM 1380 N N . ALA A 1 184 ? 5.009 14.103 -26.232 1.00 91.31 184 ALA A N 1
ATOM 1381 C CA . ALA A 1 184 ? 4.227 13.988 -24.997 1.00 91.31 184 ALA A CA 1
ATOM 1382 C C . ALA A 1 184 ? 4.364 15.224 -24.092 1.00 91.31 184 ALA A C 1
ATOM 1384 O O . ALA A 1 184 ? 3.488 15.521 -23.287 1.00 91.31 184 ALA A O 1
ATOM 1385 N N . LYS A 1 185 ? 5.467 15.962 -24.210 1.00 90.62 185 LYS A N 1
ATOM 1386 C CA . LYS A 1 185 ? 5.685 17.231 -23.517 1.00 90.62 185 LYS A CA 1
ATOM 1387 C C . LYS A 1 185 ? 4.982 18.400 -24.210 1.00 90.62 185 LYS A C 1
ATOM 1389 O O . LYS A 1 185 ? 4.499 19.275 -23.500 1.00 90.62 185 LYS A O 1
ATOM 1394 N N . GLU A 1 186 ? 4.918 18.426 -25.539 1.00 87.50 186 GLU A N 1
ATOM 1395 C CA . GLU A 1 186 ? 4.138 19.416 -26.299 1.00 87.50 186 GLU A CA 1
ATOM 1396 C C . GLU A 1 186 ? 2.635 19.293 -26.012 1.00 87.50 186 GLU A C 1
ATOM 1398 O O . GLU A 1 186 ? 1.961 20.307 -25.849 1.00 87.50 186 GLU A O 1
ATOM 1403 N N . HIS A 1 187 ? 2.147 18.062 -25.838 1.00 87.31 187 HIS A N 1
ATOM 1404 C CA . HIS A 1 187 ? 0.758 17.753 -25.480 1.00 87.31 187 HIS A CA 1
ATOM 1405 C C . HIS A 1 187 ? 0.490 17.740 -23.954 1.00 87.31 187 HIS A C 1
ATOM 1407 O O . HIS A 1 187 ? -0.597 17.368 -23.526 1.00 87.31 187 HIS A O 1
ATOM 1413 N N . ASP A 1 188 ? 1.468 18.142 -23.130 1.00 87.75 188 ASP A N 1
ATOM 1414 C CA . ASP A 1 188 ? 1.419 18.193 -21.653 1.00 87.75 188 ASP A CA 1
ATOM 1415 C C . ASP A 1 188 ? 0.905 16.911 -20.961 1.00 87.75 188 ASP A C 1
ATOM 1417 O O . ASP A 1 188 ? 0.156 16.941 -19.986 1.00 87.75 188 ASP A O 1
ATOM 1421 N N . VAL A 1 189 ? 1.359 15.751 -21.439 1.00 88.69 189 VAL A N 1
ATOM 1422 C CA . VAL A 1 189 ? 1.019 14.443 -20.870 1.00 88.69 189 VAL A CA 1
ATOM 1423 C C . VAL A 1 189 ? 1.629 14.282 -19.471 1.00 88.69 189 VAL A C 1
ATOM 1425 O O . VAL A 1 189 ? 2.856 14.360 -19.261 1.00 88.69 189 VAL A O 1
ATOM 1428 N N . GLU A 1 190 ? 0.765 14.005 -18.494 1.00 87.81 190 GLU A N 1
ATOM 1429 C CA . GLU A 1 190 ? 1.154 13.703 -17.119 1.00 87.81 190 GLU A CA 1
ATOM 1430 C C . GLU A 1 190 ? 1.797 12.313 -17.011 1.00 87.81 190 GLU A C 1
ATOM 1432 O O . GLU A 1 190 ? 1.408 11.355 -17.669 1.00 87.81 190 GLU A O 1
ATOM 1437 N N . GLY A 1 191 ? 2.821 12.172 -16.165 1.00 90.50 191 GLY A N 1
ATOM 1438 C CA . GLY A 1 191 ? 3.467 10.869 -15.955 1.00 90.50 191 GLY A CA 1
ATOM 1439 C C . GLY A 1 191 ? 4.351 10.374 -17.113 1.00 90.50 191 GLY A C 1
ATOM 1440 O O . GLY A 1 191 ? 4.881 9.266 -17.030 1.00 90.50 191 GLY A O 1
ATOM 1441 N N . ARG A 1 192 ? 4.614 11.197 -18.139 1.00 90.69 192 ARG A N 1
ATOM 1442 C CA . ARG A 1 192 ? 5.482 10.868 -19.294 1.00 90.69 192 ARG A CA 1
ATOM 1443 C C . ARG A 1 192 ? 6.871 10.312 -18.945 1.00 90.69 192 ARG A C 1
ATOM 1445 O O . ARG A 1 192 ? 7.435 9.534 -19.703 1.00 90.69 192 ARG A O 1
ATOM 1452 N N . SER A 1 193 ? 7.444 10.685 -17.796 1.00 87.38 193 SER A N 1
ATOM 1453 C CA . SER A 1 193 ? 8.766 10.210 -17.347 1.00 87.38 193 SER A CA 1
ATOM 1454 C C . SER A 1 193 ? 8.758 8.790 -16.779 1.00 87.38 193 SER A C 1
ATOM 1456 O O . SER A 1 193 ? 9.812 8.160 -16.702 1.00 87.38 193 SER A O 1
ATOM 1458 N N . SER A 1 194 ? 7.586 8.292 -16.382 1.00 88.81 194 SER A N 1
ATOM 1459 C CA . SER A 1 194 ? 7.376 6.908 -15.950 1.00 88.81 194 SER A CA 1
ATOM 1460 C C . SER A 1 194 ? 6.880 5.992 -17.069 1.00 88.81 194 SER A C 1
ATOM 1462 O O . SER A 1 194 ? 6.886 4.781 -16.871 1.00 88.81 194 SER A O 1
ATOM 1464 N N . MET A 1 195 ? 6.481 6.547 -18.217 1.00 92.44 195 MET A N 1
ATOM 1465 C CA . MET A 1 195 ? 5.890 5.790 -19.317 1.00 92.44 195 MET A CA 1
ATOM 1466 C C . MET A 1 195 ? 6.941 5.119 -20.215 1.00 92.44 195 MET A C 1
ATOM 1468 O O . MET A 1 195 ? 8.042 5.633 -20.471 1.00 92.44 195 MET A O 1
ATOM 1472 N N . ASN A 1 196 ? 6.583 3.945 -20.721 1.00 91.12 196 ASN A N 1
ATOM 1473 C CA . ASN A 1 196 ? 7.325 3.225 -21.749 1.00 91.12 196 ASN A CA 1
ATOM 1474 C C . ASN A 1 196 ? 6.934 3.693 -23.157 1.00 91.12 196 ASN A C 1
ATOM 1476 O O . ASN A 1 196 ? 5.994 4.461 -23.331 1.00 91.12 196 ASN A O 1
ATOM 1480 N N . LYS A 1 197 ? 7.686 3.252 -24.175 1.00 88.75 197 LYS A N 1
ATOM 1481 C CA . LYS A 1 197 ? 7.477 3.675 -25.570 1.00 88.75 197 LYS A CA 1
ATOM 1482 C C . LYS A 1 197 ? 6.025 3.450 -26.015 1.00 88.75 197 LYS A C 1
ATOM 1484 O O . LYS A 1 197 ? 5.409 4.366 -26.544 1.00 88.75 197 LYS A O 1
ATOM 1489 N N . ASP A 1 198 ? 5.482 2.273 -25.727 1.00 88.38 198 ASP A N 1
ATOM 1490 C CA . ASP A 1 198 ? 4.130 1.887 -26.143 1.00 88.38 198 ASP A CA 1
ATOM 1491 C C . ASP A 1 198 ? 3.053 2.706 -25.414 1.00 88.38 198 ASP A C 1
ATOM 1493 O O . ASP A 1 198 ? 2.078 3.140 -26.021 1.00 88.38 198 ASP A O 1
ATOM 1497 N N . GLU A 1 199 ? 3.272 2.998 -24.128 1.00 89.38 199 GLU A N 1
ATOM 1498 C CA . GLU A 1 199 ? 2.386 3.845 -23.317 1.00 89.38 199 GLU A CA 1
ATOM 1499 C C . GLU A 1 199 ? 2.392 5.302 -23.807 1.00 89.38 199 GLU A C 1
ATOM 1501 O O . GLU A 1 199 ? 1.338 5.934 -23.866 1.00 89.38 199 GLU A O 1
ATOM 1506 N N . LEU A 1 200 ? 3.554 5.824 -24.221 1.00 91.06 200 LEU A N 1
ATOM 1507 C CA . LEU A 1 200 ? 3.665 7.153 -24.831 1.00 91.06 200 LEU A CA 1
ATOM 1508 C C . LEU A 1 200 ? 2.920 7.222 -26.170 1.00 91.06 200 LEU A C 1
ATOM 1510 O O . LEU A 1 200 ? 2.195 8.183 -26.400 1.00 91.06 200 LEU A O 1
ATOM 1514 N N . VAL A 1 201 ? 3.049 6.203 -27.031 1.00 89.81 201 VAL A N 1
ATOM 1515 C CA . VAL A 1 201 ? 2.315 6.133 -28.310 1.00 89.81 201 VAL A CA 1
ATOM 1516 C C . VAL A 1 201 ? 0.807 6.079 -28.072 1.00 89.81 201 VAL A C 1
ATOM 1518 O O . VAL A 1 201 ? 0.065 6.795 -28.738 1.00 89.81 201 VAL A O 1
ATOM 1521 N N . ALA A 1 202 ? 0.347 5.258 -27.125 1.00 87.44 202 ALA A N 1
ATOM 1522 C CA . ALA A 1 202 ? -1.073 5.142 -26.804 1.00 87.44 202 ALA A CA 1
ATOM 1523 C C . ALA A 1 202 ? -1.652 6.466 -26.284 1.00 87.44 202 ALA A C 1
ATOM 1525 O O . ALA A 1 202 ? -2.697 6.902 -26.756 1.00 87.44 202 ALA A O 1
ATOM 1526 N N . THR A 1 203 ? -0.937 7.129 -25.371 1.00 89.06 203 THR A N 1
ATOM 1527 C CA . THR A 1 203 ? -1.384 8.399 -24.781 1.00 89.06 203 THR A CA 1
ATOM 1528 C C . THR A 1 203 ? -1.398 9.520 -25.820 1.00 89.06 203 THR A C 1
ATOM 1530 O O . THR A 1 203 ? -2.360 10.272 -25.911 1.00 89.06 203 THR A O 1
ATOM 1533 N N . LEU A 1 204 ? -0.366 9.604 -26.665 1.00 87.62 204 LEU A N 1
ATOM 1534 C CA . LEU A 1 204 ? -0.312 10.591 -27.747 1.00 87.62 204 LEU A CA 1
ATOM 1535 C C . LEU A 1 204 ? -1.436 10.414 -28.768 1.00 87.62 204 LEU A C 1
ATOM 1537 O O . LEU A 1 204 ? -1.998 11.405 -29.212 1.00 87.62 204 LEU A O 1
ATOM 1541 N N . ARG A 1 205 ? -1.820 9.172 -29.086 1.00 84.12 205 ARG A N 1
ATOM 1542 C CA . ARG A 1 205 ? -2.978 8.905 -29.954 1.00 84.12 205 ARG A CA 1
ATOM 1543 C C . ARG A 1 205 ? -4.280 9.423 -29.350 1.00 84.12 205 ARG A C 1
ATOM 1545 O O . ARG A 1 205 ? -5.082 9.996 -30.072 1.00 84.12 205 ARG A O 1
ATOM 1552 N N . GLU A 1 206 ? -4.489 9.221 -28.052 1.00 82.94 206 GLU A N 1
ATOM 1553 C CA . GLU A 1 206 ? -5.686 9.720 -27.363 1.00 82.94 206 GLU A CA 1
ATOM 1554 C C . GLU A 1 206 ? -5.751 11.255 -27.404 1.00 82.94 206 GLU A C 1
ATOM 1556 O O . GLU A 1 206 ? -6.816 11.811 -27.643 1.00 82.94 206 GLU A O 1
ATOM 1561 N N . HIS A 1 207 ? -4.604 11.933 -27.285 1.00 81.44 207 HIS A N 1
ATOM 1562 C CA . HIS A 1 207 ? -4.521 13.394 -27.361 1.00 81.44 207 HIS A CA 1
ATOM 1563 C C . HIS A 1 207 ? -4.584 13.977 -28.788 1.00 81.44 207 HIS A C 1
ATOM 1565 O O . HIS A 1 207 ? -5.079 15.092 -28.944 1.00 81.44 207 HIS A O 1
ATOM 1571 N N . ASP A 1 208 ? -4.093 13.271 -29.814 1.00 70.56 208 ASP A N 1
ATOM 1572 C CA . ASP A 1 208 ? -4.135 13.720 -31.220 1.00 70.56 208 ASP A CA 1
ATOM 1573 C C . ASP A 1 208 ? -5.523 13.558 -31.863 1.00 70.56 208 ASP A C 1
ATOM 1575 O O . ASP A 1 208 ? -5.859 14.284 -32.795 1.00 70.56 208 ASP A O 1
ATOM 1579 N N . VAL A 1 209 ? -6.346 12.616 -31.386 1.00 58.31 209 VAL A N 1
ATOM 1580 C CA . VAL A 1 209 ? -7.699 12.367 -31.928 1.00 58.31 209 VAL A CA 1
ATOM 1581 C C . VAL A 1 209 ? -8.701 13.470 -31.540 1.00 58.31 209 VAL A C 1
ATOM 1583 O O . VAL A 1 209 ? -9.736 13.610 -32.192 1.00 58.31 209 VAL A O 1
ATOM 1586 N N . ASP A 1 210 ? -8.378 14.284 -30.531 1.00 48.72 210 ASP A N 1
ATOM 1587 C CA . ASP A 1 210 ? -9.220 15.375 -30.021 1.00 48.72 210 ASP A CA 1
ATOM 1588 C C . ASP A 1 210 ? -8.885 16.774 -30.607 1.00 48.72 210 ASP A C 1
ATOM 1590 O O . ASP A 1 210 ? -9.496 17.766 -30.192 1.00 48.72 210 ASP A O 1
ATOM 1594 N N . ALA A 1 211 ? -7.940 16.878 -31.557 1.00 45.94 211 ALA A N 1
ATOM 1595 C CA . ALA A 1 211 ? -7.486 18.134 -32.186 1.00 45.94 211 ALA A CA 1
ATOM 1596 C C . ALA A 1 211 ? -8.046 18.353 -33.607 1.00 45.94 211 ALA A C 1
ATOM 1598 O O . ALA A 1 211 ? -8.396 19.519 -33.919 1.00 45.94 211 ALA A O 1
#

Sequence (211 aa):
MDITDRARRLAERAARLPKRAGRKIKQITTDLPAPREAKERVTARLTSGRGADGDDGDANDSNPSSADERRDRRAPVSSPPHDPVQRAASIAADTRTRAGDALARARTVASRALVAEARLVDAHRQAASRVPPVRESIDGDDPAGEDEEHTRDGTAAGDRDDGGRGDGEPELAARTKDELYELAKEHDVEGRSSMNKDELVATLREHDVDA